Protein AF-A0A2R7JZ54-F1 (afdb_monomer_lite)

Structure (mmCIF, N/CA/C/O backbone):
data_AF-A0A2R7JZ54-F1
#
_entry.id   AF-A0A2R7JZ54-F1
#
loop_
_atom_site.group_PDB
_atom_site.id
_atom_site.type_symbol
_atom_site.label_atom_id
_atom_site.label_alt_id
_atom_site.label_comp_id
_atom_site.label_asym_id
_atom_site.label_entity_id
_atom_site.label_seq_id
_atom_site.pdbx_PDB_ins_code
_atom_site.Cartn_x
_atom_site.Cartn_y
_atom_site.Cartn_z
_atom_site.occupancy
_atom_site.B_iso_or_equiv
_atom_site.auth_seq_id
_atom_site.auth_comp_id
_atom_site.auth_asym_id
_atom_site.auth_atom_id
_atom_site.pdbx_PDB_model_num
ATOM 1 N N . MET A 1 1 ? 4.322 7.555 -76.603 1.00 39.62 1 MET A N 1
ATOM 2 C CA . MET A 1 1 ? 5.087 6.503 -75.897 1.00 39.62 1 MET A CA 1
ATOM 3 C C . MET A 1 1 ? 6.056 7.190 -74.951 1.00 39.62 1 MET A C 1
ATOM 5 O O . MET A 1 1 ? 6.970 7.839 -75.433 1.00 39.62 1 MET A O 1
ATOM 9 N N . ALA A 1 2 ? 5.820 7.126 -73.640 1.00 38.50 2 ALA A N 1
ATOM 10 C CA . ALA A 1 2 ? 6.724 7.663 -72.623 1.00 38.50 2 ALA A CA 1
ATOM 11 C C . ALA A 1 2 ? 7.265 6.490 -71.795 1.00 38.50 2 ALA A C 1
ATOM 13 O O . ALA A 1 2 ? 6.486 5.715 -71.244 1.00 38.50 2 ALA A O 1
ATOM 14 N N . ILE A 1 3 ? 8.588 6.332 -71.776 1.00 42.78 3 ILE A N 1
ATOM 15 C CA . ILE A 1 3 ? 9.303 5.291 -71.033 1.00 42.78 3 ILE A CA 1
ATOM 16 C C . ILE A 1 3 ? 9.518 5.821 -69.613 1.00 42.78 3 ILE A C 1
ATOM 18 O O . ILE A 1 3 ? 10.251 6.788 -69.417 1.00 42.78 3 ILE A O 1
ATOM 22 N N . VAL A 1 4 ? 8.854 5.214 -68.629 1.00 41.81 4 VAL A N 1
ATOM 23 C CA . VAL A 1 4 ? 9.066 5.505 -67.206 1.00 41.81 4 VAL A CA 1
ATOM 24 C C . VAL A 1 4 ? 10.175 4.585 -66.700 1.00 41.81 4 VAL A C 1
ATOM 26 O O . VAL A 1 4 ? 9.960 3.393 -66.496 1.00 41.81 4 VAL A O 1
ATOM 29 N N . SER A 1 5 ? 11.373 5.140 -66.517 1.00 45.44 5 SER A N 1
ATOM 30 C CA . SER A 1 5 ? 12.486 4.468 -65.843 1.00 45.44 5 SER A CA 1
ATOM 31 C C . SER A 1 5 ? 12.244 4.455 -64.334 1.00 45.44 5 SER A C 1
ATOM 33 O O . SER A 1 5 ? 12.300 5.494 -63.679 1.00 45.44 5 SER A O 1
ATOM 35 N N . ALA A 1 6 ? 11.990 3.275 -63.771 1.00 45.91 6 ALA A N 1
ATOM 36 C CA . ALA A 1 6 ? 11.946 3.066 -62.330 1.00 45.91 6 ALA A CA 1
ATOM 37 C C . ALA A 1 6 ? 13.377 2.902 -61.785 1.00 45.91 6 ALA A C 1
ATOM 39 O O . ALA A 1 6 ? 14.012 1.865 -61.970 1.00 45.91 6 ALA A O 1
ATOM 40 N N . MET A 1 7 ? 13.888 3.934 -61.110 1.00 44.38 7 MET A N 1
ATOM 41 C CA . MET A 1 7 ? 15.077 3.836 -60.260 1.00 44.38 7 MET A CA 1
ATOM 42 C C . MET A 1 7 ? 14.735 3.004 -59.014 1.00 44.38 7 MET A C 1
ATOM 44 O O . MET A 1 7 ? 14.027 3.475 -58.125 1.00 44.38 7 MET A O 1
ATOM 48 N N . LEU A 1 8 ? 15.252 1.775 -58.930 1.00 48.16 8 LEU A N 1
ATOM 49 C CA . LEU A 1 8 ? 15.316 1.038 -57.667 1.00 48.16 8 LEU A CA 1
ATOM 50 C C . LEU A 1 8 ? 16.379 1.685 -56.768 1.00 48.16 8 LEU A C 1
ATOM 52 O O . LEU A 1 8 ? 17.577 1.539 -57.001 1.00 48.16 8 LEU A O 1
ATOM 56 N N . ALA A 1 9 ? 15.939 2.377 -55.719 1.00 44.06 9 ALA A N 1
ATOM 57 C CA . ALA A 1 9 ? 16.799 2.774 -54.613 1.00 44.06 9 ALA A CA 1
ATOM 58 C C . ALA A 1 9 ? 17.004 1.569 -53.676 1.00 44.06 9 ALA A C 1
ATOM 60 O O . ALA A 1 9 ? 16.079 1.139 -52.986 1.00 44.06 9 ALA A O 1
ATOM 61 N N . LEU A 1 10 ? 18.218 1.010 -53.657 1.00 41.56 10 LEU A N 1
ATOM 62 C CA . LEU A 1 10 ? 18.645 0.053 -52.636 1.00 41.56 10 LEU A CA 1
ATOM 63 C C . LEU A 1 10 ? 18.883 0.812 -51.322 1.00 41.56 10 LEU A C 1
ATOM 65 O O . LEU A 1 10 ? 19.918 1.450 -51.132 1.00 41.56 10 LEU A O 1
ATOM 69 N N . SER A 1 11 ? 17.927 0.740 -50.401 1.00 40.44 11 SER A N 1
ATOM 70 C CA . SER A 1 11 ? 18.109 1.214 -49.030 1.00 40.44 11 SER A CA 1
ATOM 71 C C . SER A 1 11 ? 19.051 0.266 -48.283 1.00 40.44 11 SER A C 1
ATOM 73 O O . SER A 1 11 ? 18.633 -0.788 -47.804 1.00 40.44 11 SER A O 1
ATOM 75 N N . LEU A 1 12 ? 20.332 0.628 -48.174 1.00 42.22 12 LEU A N 1
ATOM 76 C CA . LEU A 1 12 ? 21.260 -0.014 -47.242 1.00 42.22 12 LEU A CA 1
ATOM 77 C C . LEU A 1 12 ? 20.790 0.270 -45.811 1.00 42.22 12 LEU A C 1
ATOM 79 O O . LEU A 1 12 ? 20.966 1.369 -45.286 1.00 42.22 12 LEU A O 1
ATOM 83 N N . VAL A 1 13 ? 20.187 -0.728 -45.164 1.00 44.62 13 VAL A N 1
ATOM 84 C CA . VAL A 1 13 ? 19.967 -0.694 -43.718 1.00 44.62 13 VAL A CA 1
ATOM 85 C C . VAL A 1 13 ? 21.339 -0.835 -43.068 1.00 44.62 13 VAL A C 1
ATOM 87 O O . VAL A 1 13 ? 21.910 -1.922 -43.042 1.00 44.62 13 VAL A O 1
ATOM 90 N N . SER A 1 14 ? 21.891 0.276 -42.579 1.00 43.62 14 SER A N 1
ATOM 91 C CA . SER A 1 14 ? 23.092 0.259 -41.748 1.00 43.62 14 SER A CA 1
ATOM 92 C C . SER A 1 14 ? 22.787 -0.559 -40.493 1.00 43.62 14 SER A C 1
ATOM 94 O O . SER A 1 14 ? 22.081 -0.107 -39.588 1.00 43.62 14 SER A O 1
ATOM 96 N N . VAL A 1 15 ? 23.261 -1.806 -40.461 1.00 51.81 15 VAL A N 1
ATOM 97 C CA . VAL A 1 15 ? 23.261 -2.624 -39.249 1.00 51.81 15 VAL A CA 1
ATOM 98 C C . VAL A 1 15 ? 24.357 -2.046 -38.364 1.00 51.81 15 VAL A C 1
ATOM 100 O O . VAL A 1 15 ? 25.506 -2.477 -38.413 1.00 51.81 15 VAL A O 1
ATOM 103 N N . GLY A 1 16 ? 24.011 -0.998 -37.614 1.00 60.91 16 GLY A N 1
ATOM 104 C CA . GLY A 1 16 ? 24.918 -0.383 -36.656 1.00 60.91 16 GLY A CA 1
ATOM 105 C C . GLY A 1 16 ? 25.470 -1.452 -35.718 1.00 60.91 16 GLY A C 1
ATOM 106 O O . GLY A 1 16 ? 24.709 -2.244 -35.151 1.00 60.91 16 GLY A O 1
ATOM 107 N N . VAL A 1 17 ? 26.795 -1.500 -35.586 1.00 66.00 17 VAL A N 1
ATOM 108 C CA . VAL A 1 17 ? 27.457 -2.381 -34.623 1.00 66.00 17 VAL A CA 1
ATOM 109 C C . VAL A 1 17 ? 26.911 -2.021 -33.240 1.00 66.00 17 VAL A C 1
ATOM 111 O O . VAL A 1 17 ? 26.889 -0.843 -32.881 1.00 66.00 17 VAL A O 1
ATOM 114 N N . PRO A 1 18 ? 26.413 -2.991 -32.460 1.00 68.94 18 PRO A N 1
ATOM 115 C CA . PRO A 1 18 ? 25.835 -2.681 -31.166 1.00 68.94 18 PRO A CA 1
ATOM 116 C C . PRO A 1 18 ? 26.926 -2.153 -30.223 1.00 68.94 18 PRO A C 1
ATOM 118 O O . PRO A 1 18 ? 27.924 -2.831 -29.972 1.00 68.94 18 PRO A O 1
ATOM 121 N N . SER A 1 19 ? 26.715 -0.949 -29.693 1.00 73.88 19 SER A N 1
ATOM 122 C CA . SER A 1 19 ? 27.617 -0.273 -28.761 1.00 73.88 19 SER A CA 1
ATOM 123 C C . SER A 1 19 ? 27.145 -0.405 -27.305 1.00 73.88 19 SER A C 1
ATOM 125 O O . SER A 1 19 ? 25.991 -0.744 -27.014 1.00 73.88 19 SER A O 1
ATOM 127 N N . LEU A 1 20 ? 28.072 -0.189 -26.366 1.00 79.56 20 LEU A N 1
ATOM 128 C CA . LEU A 1 20 ? 27.761 -0.099 -24.936 1.00 79.56 20 LEU A CA 1
ATOM 129 C C . LEU A 1 20 ? 27.118 1.259 -24.628 1.00 79.56 20 LEU A C 1
ATOM 131 O O . LEU A 1 20 ? 27.415 2.238 -25.305 1.00 79.56 20 LEU A O 1
ATOM 135 N N . VAL A 1 21 ? 26.319 1.345 -23.560 1.00 83.50 21 VAL A N 1
ATOM 136 C CA . VAL A 1 21 ? 25.765 2.625 -23.080 1.00 83.50 21 VAL A CA 1
ATOM 137 C C . VAL A 1 21 ? 26.869 3.683 -22.907 1.00 83.50 21 VAL A C 1
ATOM 139 O O . VAL A 1 21 ? 27.900 3.465 -22.252 1.00 83.50 21 VAL A O 1
ATOM 142 N N . GLU A 1 22 ? 26.632 4.857 -23.484 1.00 77.56 22 GLU A N 1
ATOM 143 C CA . GLU A 1 22 ? 27.392 6.079 -23.239 1.00 77.56 22 GLU A CA 1
ATOM 144 C C . GLU A 1 22 ? 26.826 6.740 -21.983 1.00 77.56 22 GLU A C 1
ATOM 146 O O . GLU A 1 22 ? 25.655 7.103 -21.916 1.00 77.56 22 GLU A O 1
ATOM 151 N N . GLY A 1 23 ? 27.627 6.781 -20.927 1.00 81.88 23 GLY A N 1
ATOM 152 C CA . GLY A 1 23 ? 27.181 7.214 -19.612 1.00 81.88 23 GLY A CA 1
ATOM 153 C C . GLY A 1 23 ? 28.111 6.726 -18.512 1.00 81.88 23 GLY A C 1
ATOM 154 O O . GLY A 1 23 ? 28.766 5.687 -18.645 1.00 81.88 23 GLY A O 1
ATOM 155 N N . ASP A 1 24 ? 28.142 7.486 -17.423 1.00 87.19 24 ASP A N 1
ATOM 156 C CA . ASP A 1 24 ? 29.024 7.232 -16.278 1.00 87.19 24 ASP A CA 1
ATOM 157 C C . ASP A 1 24 ? 28.317 6.446 -15.168 1.00 87.19 24 ASP A C 1
ATOM 159 O O . ASP A 1 24 ? 28.944 5.969 -14.218 1.00 87.19 24 ASP A O 1
ATOM 163 N N . HIS A 1 25 ? 26.996 6.276 -15.281 1.00 91.12 25 HIS A N 1
ATOM 164 C CA . HIS A 1 25 ? 26.203 5.469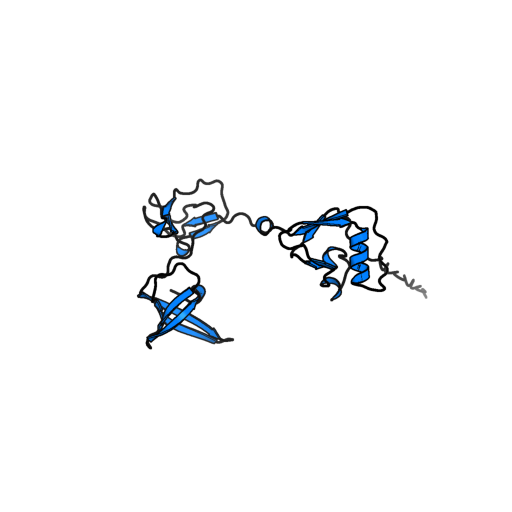 -14.367 1.00 91.12 25 HIS A CA 1
ATOM 165 C C . HIS A 1 25 ? 24.992 4.815 -15.046 1.00 91.12 25 HIS A C 1
ATOM 167 O O . HIS A 1 25 ? 24.442 5.334 -16.013 1.00 91.12 25 HIS A O 1
ATOM 173 N N . ILE A 1 26 ? 24.566 3.668 -14.510 1.00 91.88 26 ILE A N 1
ATOM 174 C CA . ILE A 1 26 ? 23.396 2.898 -14.946 1.00 91.88 26 ILE A CA 1
ATOM 175 C C . ILE A 1 26 ? 22.566 2.538 -13.712 1.00 91.88 26 ILE A C 1
ATOM 177 O O . ILE A 1 26 ? 23.069 1.943 -12.754 1.00 91.88 26 ILE A O 1
ATOM 181 N N . LEU A 1 27 ? 21.278 2.882 -13.744 1.00 91.88 27 LEU A N 1
ATOM 182 C CA . LEU A 1 27 ? 20.332 2.562 -12.677 1.00 91.88 27 LEU A CA 1
ATOM 183 C C . LEU A 1 27 ? 19.712 1.179 -12.895 1.00 91.88 27 LEU A C 1
ATOM 185 O O . LEU A 1 27 ? 18.979 0.964 -13.858 1.00 91.88 27 LEU A O 1
ATOM 189 N N . LEU A 1 28 ? 19.938 0.263 -11.958 1.00 92.69 28 LEU A N 1
ATOM 190 C CA . LEU A 1 28 ? 19.430 -1.101 -12.013 1.00 92.69 28 LEU A CA 1
ATOM 191 C C . LEU A 1 28 ? 18.062 -1.231 -11.335 1.00 92.69 28 LEU A C 1
ATOM 193 O O . LEU A 1 28 ? 17.822 -0.714 -10.241 1.00 92.69 28 LEU A O 1
ATOM 197 N N . SER A 1 29 ? 17.170 -2.007 -11.948 1.00 87.50 29 SER A N 1
ATOM 198 C CA . SER A 1 29 ? 15.864 -2.368 -11.375 1.00 87.50 29 SER A CA 1
ATOM 199 C C . SER A 1 29 ? 15.937 -3.527 -10.366 1.00 87.50 29 SER A C 1
ATOM 201 O O . SER A 1 29 ? 15.019 -3.704 -9.556 1.00 87.50 29 SER A O 1
ATOM 203 N N . SER A 1 30 ? 17.029 -4.299 -10.404 1.00 90.25 30 SER A N 1
ATOM 204 C CA . SER A 1 30 ? 17.308 -5.479 -9.578 1.00 90.25 30 SER A CA 1
ATOM 205 C C . SER A 1 30 ? 18.811 -5.597 -9.288 1.00 90.25 30 SER A C 1
ATOM 207 O O . SER A 1 30 ? 19.605 -4.859 -9.859 1.00 90.25 30 SER A O 1
ATOM 209 N N . ARG A 1 31 ? 19.234 -6.537 -8.431 1.00 93.00 31 ARG A N 1
ATOM 210 C CA . ARG A 1 31 ? 20.669 -6.755 -8.142 1.00 93.00 31 ARG A CA 1
ATOM 211 C C . ARG A 1 31 ? 21.447 -7.385 -9.303 1.00 93.00 31 ARG A C 1
ATOM 213 O O . ARG A 1 31 ? 22.664 -7.497 -9.212 1.00 93.00 31 ARG A O 1
ATOM 220 N N . SER A 1 32 ? 20.773 -7.823 -10.362 1.00 95.62 32 SER A N 1
ATOM 221 C CA . SER A 1 32 ? 21.409 -8.437 -11.527 1.00 95.62 32 SER A CA 1
ATOM 222 C C . SER A 1 32 ? 21.677 -7.379 -12.592 1.00 95.62 32 SER A C 1
ATOM 224 O O . SER A 1 32 ? 20.749 -6.691 -13.005 1.00 95.62 32 SER A O 1
ATOM 226 N N . ILE A 1 33 ? 22.926 -7.300 -13.053 1.00 95.62 33 ILE A N 1
ATOM 227 C CA . ILE A 1 33 ? 23.336 -6.528 -14.228 1.00 95.62 33 ILE A CA 1
ATOM 228 C C . ILE A 1 33 ? 23.110 -7.422 -15.444 1.00 95.62 33 ILE A C 1
AT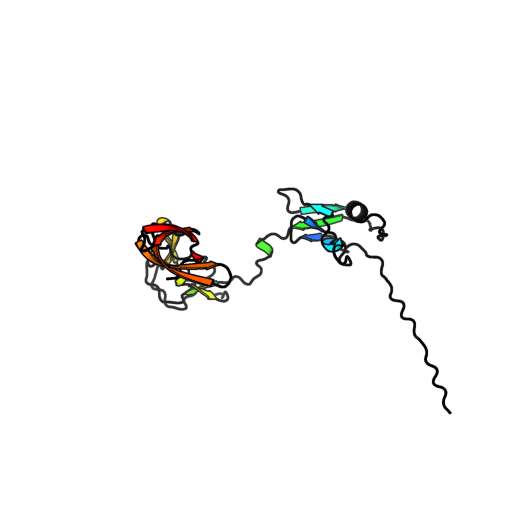OM 230 O O . ILE A 1 33 ? 23.763 -8.460 -15.591 1.00 95.62 33 ILE A O 1
ATOM 234 N N . ARG A 1 34 ? 22.156 -7.054 -16.293 1.00 95.81 34 ARG A N 1
ATOM 235 C CA . ARG A 1 34 ? 21.775 -7.805 -17.491 1.00 95.81 34 ARG A CA 1
ATOM 236 C C . ARG A 1 34 ? 22.409 -7.200 -18.731 1.00 95.81 34 ARG A C 1
ATOM 238 O O . ARG A 1 34 ? 22.811 -6.039 -18.742 1.00 95.81 34 ARG A O 1
ATOM 245 N N . LEU A 1 35 ? 22.439 -7.975 -19.810 1.00 93.69 35 LEU A N 1
ATOM 246 C CA . LEU A 1 35 ? 22.927 -7.480 -21.092 1.00 93.69 35 LEU A CA 1
ATOM 247 C C . LEU A 1 35 ? 22.138 -6.254 -21.566 1.00 93.69 35 LEU A C 1
ATOM 249 O O . LEU A 1 35 ? 22.747 -5.305 -22.040 1.00 93.69 35 LEU A O 1
ATOM 253 N N . ALA A 1 36 ? 20.813 -6.234 -21.387 1.00 92.69 36 ALA A N 1
ATOM 254 C CA . ALA A 1 36 ? 19.986 -5.092 -21.782 1.00 92.69 36 ALA A CA 1
ATOM 255 C C . ALA A 1 36 ? 20.300 -3.793 -21.019 1.00 92.69 36 ALA A C 1
ATOM 257 O O . ALA A 1 36 ? 20.039 -2.719 -21.552 1.00 92.69 36 ALA A O 1
ATOM 258 N N . ASP A 1 37 ? 20.865 -3.879 -19.809 1.00 92.31 37 ASP A N 1
ATOM 259 C CA . ASP A 1 37 ? 21.260 -2.693 -19.038 1.00 92.31 37 ASP A CA 1
ATOM 260 C C . ASP A 1 37 ? 22.503 -2.026 -19.648 1.00 92.31 37 ASP A C 1
ATOM 262 O O . ASP A 1 37 ? 22.697 -0.824 -19.513 1.00 92.31 37 ASP A O 1
ATOM 266 N N . VAL A 1 38 ? 23.345 -2.812 -20.327 1.00 92.56 38 VAL A N 1
ATOM 267 C CA . VAL A 1 38 ? 24.652 -2.396 -20.858 1.00 92.56 38 VAL A CA 1
ATOM 268 C C . VAL A 1 38 ? 24.633 -2.205 -22.380 1.00 92.56 38 VAL A C 1
ATOM 270 O O . VAL A 1 38 ? 25.379 -1.386 -22.910 1.00 92.56 38 VAL A O 1
ATOM 273 N N . MET A 1 39 ? 23.785 -2.954 -23.086 1.00 90.31 39 MET A N 1
ATOM 274 C CA . MET A 1 39 ? 23.603 -2.931 -24.538 1.00 90.31 39 MET A CA 1
ATOM 275 C C . MET A 1 39 ? 22.104 -2.826 -24.851 1.00 90.31 39 MET A C 1
ATOM 277 O O . MET A 1 39 ? 21.439 -3.849 -25.043 1.00 90.31 39 MET A O 1
ATOM 281 N N . PRO A 1 40 ? 21.545 -1.606 -24.936 1.00 85.12 40 PRO A N 1
ATOM 282 C CA . PRO A 1 40 ? 20.113 -1.397 -25.169 1.00 85.12 40 PRO A CA 1
ATOM 283 C C . PRO A 1 40 ? 19.611 -2.030 -26.476 1.00 85.12 40 PRO A C 1
ATOM 285 O O . PRO A 1 40 ? 18.452 -2.444 -26.570 1.00 85.12 40 PRO A O 1
ATOM 288 N N . ALA A 1 41 ? 20.507 -2.151 -27.464 1.00 84.12 41 ALA A N 1
ATOM 289 C CA . ALA A 1 41 ? 20.261 -2.782 -28.758 1.00 84.12 41 ALA A CA 1
ATOM 290 C C . ALA A 1 41 ? 20.119 -4.316 -28.696 1.00 84.12 41 ALA A C 1
ATOM 292 O O . ALA A 1 41 ? 19.701 -4.918 -29.685 1.00 84.12 41 ALA A O 1
ATOM 293 N N . ALA A 1 42 ? 20.432 -4.965 -27.565 1.00 85.88 42 ALA A N 1
ATOM 294 C CA . ALA A 1 42 ? 20.234 -6.402 -27.401 1.00 85.88 42 ALA A CA 1
ATOM 295 C C . ALA A 1 42 ? 18.758 -6.783 -27.634 1.00 85.88 42 ALA A C 1
ATOM 297 O O . ALA A 1 42 ? 17.834 -6.086 -27.199 1.00 85.88 42 ALA A O 1
ATOM 298 N N . ARG A 1 43 ? 18.518 -7.912 -28.309 1.00 84.12 43 ARG A N 1
ATOM 299 C CA . ARG A 1 43 ? 17.173 -8.402 -28.660 1.00 84.12 43 ARG A CA 1
ATOM 300 C C . ARG A 1 43 ? 16.939 -9.824 -28.153 1.00 84.12 43 ARG A C 1
ATOM 302 O O . ARG A 1 43 ? 17.887 -10.551 -27.871 1.00 84.12 43 ARG A O 1
ATOM 309 N N . GLY A 1 44 ? 15.664 -10.192 -28.025 1.00 88.31 44 GLY A N 1
ATOM 310 C CA . GLY A 1 44 ? 15.241 -11.537 -27.628 1.00 88.31 44 GLY A CA 1
ATOM 311 C C . GLY A 1 44 ? 15.799 -11.978 -26.273 1.00 88.31 44 GLY A C 1
ATOM 312 O O . GLY A 1 44 ? 15.950 -11.170 -25.354 1.00 88.31 44 GLY A O 1
ATOM 313 N N . GLU A 1 45 ? 16.131 -13.262 -26.168 1.00 86.25 45 GLU A N 1
ATOM 314 C CA . GLU A 1 45 ? 16.640 -13.894 -24.943 1.00 86.25 45 GLU A CA 1
ATOM 315 C C . GLU A 1 45 ? 17.972 -13.310 -24.465 1.00 86.25 45 GLU A C 1
ATOM 317 O O . GLU A 1 45 ? 18.243 -13.271 -23.265 1.00 86.25 45 GLU A O 1
ATOM 322 N N . ALA A 1 46 ? 18.786 -12.767 -25.375 1.00 86.19 46 ALA A N 1
ATOM 323 C CA . ALA A 1 46 ? 20.049 -12.140 -25.004 1.00 86.19 46 ALA A CA 1
ATOM 324 C C . ALA A 1 46 ? 19.837 -10.986 -24.008 1.00 86.19 46 ALA A C 1
ATOM 326 O O . ALA A 1 46 ? 20.660 -10.796 -23.117 1.00 86.19 46 ALA A O 1
ATOM 327 N N . ARG A 1 47 ? 18.702 -10.268 -24.081 1.00 90.31 47 ARG A N 1
ATOM 328 C CA . ARG A 1 47 ? 18.370 -9.142 -23.183 1.00 90.31 47 ARG A CA 1
ATOM 329 C C . ARG A 1 47 ? 18.341 -9.530 -21.711 1.00 90.31 47 ARG A C 1
ATOM 331 O O . ARG A 1 47 ? 18.720 -8.727 -20.860 1.00 90.31 47 ARG A O 1
ATOM 338 N N . THR A 1 48 ? 17.849 -10.726 -21.397 1.00 89.62 48 THR A N 1
ATOM 339 C CA . THR A 1 48 ? 17.629 -11.160 -20.013 1.00 89.62 48 THR A CA 1
ATOM 340 C C . THR A 1 48 ? 18.869 -11.806 -19.403 1.00 89.62 48 THR A C 1
ATOM 342 O O . THR A 1 48 ? 18.898 -11.988 -18.181 1.00 89.62 48 THR A O 1
ATOM 345 N N . ARG A 1 49 ? 19.892 -12.095 -20.221 1.00 92.81 49 ARG A N 1
ATOM 346 C CA . ARG A 1 49 ? 21.133 -12.754 -19.815 1.00 92.81 49 ARG A CA 1
ATOM 347 C C . ARG A 1 49 ? 21.878 -11.924 -18.774 1.00 92.81 49 ARG A C 1
ATOM 349 O O . ARG A 1 49 ? 22.093 -10.726 -18.951 1.00 92.81 49 ARG A O 1
ATOM 356 N N . ILE A 1 50 ? 22.260 -12.574 -17.679 1.00 94.50 50 ILE A N 1
ATOM 357 C CA . ILE A 1 50 ? 22.937 -11.934 -16.548 1.00 94.50 50 ILE A CA 1
ATOM 358 C C . ILE A 1 50 ? 24.440 -11.891 -16.827 1.00 94.50 50 ILE A C 1
ATOM 360 O O . ILE A 1 50 ? 25.057 -12.922 -17.083 1.00 94.50 50 ILE A O 1
ATOM 364 N N . LEU A 1 51 ? 25.022 -10.695 -16.760 1.00 94.81 51 LEU A N 1
ATOM 365 C CA . LEU A 1 51 ? 26.460 -10.469 -16.897 1.00 94.81 51 LEU A CA 1
ATOM 366 C C . LEU A 1 51 ? 27.170 -10.579 -15.546 1.00 94.81 51 LEU A C 1
ATOM 368 O O . LEU A 1 51 ? 28.233 -11.195 -15.440 1.00 94.81 51 LEU A O 1
ATOM 372 N N . ALA A 1 52 ? 26.568 -9.973 -14.520 1.00 94.75 52 ALA A N 1
ATOM 373 C CA . ALA A 1 52 ? 27.076 -9.929 -13.156 1.00 94.75 52 ALA A CA 1
ATOM 374 C C . ALA A 1 52 ? 25.941 -9.677 -12.152 1.00 94.75 52 ALA A C 1
ATOM 376 O O . ALA A 1 52 ? 24.823 -9.311 -12.520 1.00 94.75 52 ALA A O 1
ATOM 377 N N . VAL A 1 53 ? 26.235 -9.857 -10.867 1.00 94.94 53 VAL A N 1
ATOM 378 C CA . VAL A 1 53 ? 25.316 -9.573 -9.760 1.00 94.94 53 VAL A CA 1
ATOM 379 C C . VAL A 1 53 ? 26.029 -8.665 -8.766 1.00 94.94 53 VAL A C 1
ATOM 381 O O . VAL A 1 53 ? 27.203 -8.877 -8.462 1.00 94.94 53 VAL A O 1
ATOM 384 N N . LEU A 1 54 ? 25.330 -7.645 -8.269 1.00 92.19 54 LEU A N 1
ATOM 385 C CA . LEU A 1 54 ? 25.830 -6.798 -7.192 1.00 92.19 54 LEU A CA 1
ATOM 386 C C . LEU A 1 54 ? 26.093 -7.643 -5.934 1.00 92.19 54 LEU A C 1
ATOM 388 O O . LEU A 1 54 ? 25.219 -8.430 -5.555 1.00 92.19 54 LEU A O 1
ATOM 392 N N . PRO A 1 55 ? 27.230 -7.453 -5.238 1.00 92.06 55 PRO A N 1
ATOM 393 C CA . PRO A 1 55 ? 27.492 -8.140 -3.979 1.00 92.06 55 PRO A CA 1
ATOM 394 C C . PRO A 1 55 ? 26.372 -7.929 -2.952 1.00 92.06 55 PRO A C 1
ATOM 396 O O . PRO A 1 55 ? 25.725 -6.874 -2.904 1.00 92.06 55 PRO A O 1
ATOM 399 N N . ALA A 1 56 ? 26.156 -8.927 -2.094 1.00 87.31 56 ALA A N 1
ATOM 400 C CA . ALA A 1 56 ? 25.231 -8.794 -0.976 1.00 87.31 56 ALA A CA 1
ATOM 401 C C . ALA A 1 56 ? 25.623 -7.590 -0.099 1.00 87.31 56 ALA A C 1
ATOM 403 O O . ALA A 1 56 ? 26.802 -7.298 0.093 1.00 87.31 56 ALA A O 1
ATOM 404 N N . GLY A 1 57 ? 24.626 -6.845 0.378 1.00 85.00 57 GLY A N 1
ATOM 405 C CA . GLY A 1 57 ? 24.844 -5.632 1.175 1.00 85.00 57 GLY A CA 1
ATOM 406 C C . GLY A 1 57 ? 25.337 -4.403 0.398 1.00 85.00 57 GLY A C 1
ATOM 407 O O . GLY A 1 57 ? 25.336 -3.320 0.965 1.00 85.00 57 GLY A O 1
ATOM 408 N N . ARG A 1 58 ? 25.689 -4.523 -0.892 1.00 89.00 58 ARG A N 1
ATOM 409 C CA . ARG A 1 58 ? 26.046 -3.375 -1.741 1.00 89.00 58 ARG A CA 1
ATOM 410 C C . ARG A 1 58 ? 24.903 -3.001 -2.678 1.00 89.00 58 ARG A C 1
ATOM 412 O O . ARG A 1 58 ? 24.257 -3.876 -3.262 1.00 89.00 58 ARG A O 1
ATOM 419 N N . ASP A 1 59 ? 24.666 -1.706 -2.811 1.00 92.31 59 ASP A N 1
ATOM 420 C CA . ASP A 1 59 ? 23.754 -1.086 -3.774 1.00 92.31 59 ASP A CA 1
ATOM 421 C C . ASP A 1 59 ? 24.501 -0.502 -4.981 1.00 92.31 59 ASP A C 1
ATOM 423 O O . ASP A 1 59 ? 23.879 -0.194 -5.990 1.00 92.31 59 ASP A O 1
ATOM 427 N N . ARG A 1 60 ? 25.832 -0.404 -4.914 1.00 93.75 60 ARG A N 1
ATOM 428 C CA . ARG A 1 60 ? 26.672 0.160 -5.967 1.00 93.75 60 ARG A CA 1
ATOM 429 C C . ARG A 1 60 ? 27.885 -0.712 -6.273 1.00 93.75 60 ARG A C 1
ATOM 431 O O . ARG A 1 60 ? 28.536 -1.244 -5.372 1.00 93.75 60 ARG A O 1
ATOM 438 N N . ILE A 1 61 ? 28.233 -0.800 -7.554 1.00 95.75 61 ILE A N 1
ATOM 439 C CA . ILE A 1 61 ? 29.542 -1.268 -8.025 1.00 95.75 61 ILE A CA 1
ATOM 440 C C . ILE A 1 61 ? 30.020 -0.370 -9.165 1.00 95.75 61 ILE A C 1
ATOM 442 O O . ILE A 1 61 ? 29.214 0.144 -9.934 1.00 95.75 61 ILE A O 1
ATOM 446 N N . ILE A 1 62 ? 31.327 -0.169 -9.274 1.00 96.12 62 ILE A N 1
ATOM 447 C CA . ILE A 1 62 ? 31.942 0.555 -10.387 1.00 96.12 62 ILE A CA 1
ATOM 448 C C . ILE A 1 62 ? 32.751 -0.461 -11.181 1.00 96.12 62 ILE A C 1
ATOM 450 O O . ILE A 1 62 ? 33.559 -1.185 -10.601 1.00 96.12 62 ILE A O 1
ATOM 454 N N . LEU A 1 63 ? 32.518 -0.532 -12.489 1.00 94.56 63 LEU A N 1
ATOM 455 C CA . LEU A 1 63 ? 33.263 -1.406 -13.390 1.00 94.56 63 LEU A CA 1
ATOM 456 C C . LEU A 1 63 ? 33.903 -0.569 -14.490 1.00 94.56 63 LEU A C 1
ATOM 458 O O . LEU A 1 63 ? 33.263 0.322 -15.050 1.00 94.56 63 LEU A O 1
ATOM 462 N N . SER A 1 64 ? 35.152 -0.881 -14.831 1.00 93.69 64 SER A N 1
ATOM 463 C CA . SER A 1 64 ? 35.782 -0.287 -16.007 1.00 93.69 64 SER A CA 1
ATOM 464 C C . SER A 1 64 ? 35.068 -0.755 -17.275 1.00 93.69 64 SER A C 1
ATOM 466 O O . SER A 1 64 ? 34.561 -1.879 -17.349 1.00 93.69 64 SER A O 1
ATOM 468 N N . ARG A 1 65 ? 35.064 0.082 -18.313 1.00 91.06 65 ARG A N 1
ATOM 469 C CA . ARG A 1 65 ? 34.507 -0.275 -19.626 1.00 91.06 65 ARG A CA 1
ATOM 470 C C . ARG A 1 65 ? 35.167 -1.534 -20.211 1.00 91.06 65 ARG A C 1
ATOM 472 O O . ARG A 1 65 ? 34.482 -2.366 -20.801 1.00 91.06 65 ARG A O 1
ATOM 479 N N . ALA A 1 66 ? 36.458 -1.743 -19.942 1.00 91.00 66 ALA A N 1
ATOM 480 C CA . ALA A 1 66 ? 37.178 -2.971 -20.290 1.00 91.00 66 ALA A CA 1
ATOM 481 C C . ALA A 1 66 ? 36.648 -4.215 -19.547 1.00 91.00 66 ALA A C 1
ATOM 483 O O . ALA A 1 66 ? 36.465 -5.267 -20.161 1.00 91.00 66 ALA A O 1
ATOM 484 N N . ALA A 1 67 ? 36.351 -4.104 -18.246 1.00 93.94 67 ALA A N 1
ATOM 485 C CA . ALA A 1 67 ? 35.767 -5.202 -17.475 1.00 93.94 67 ALA A CA 1
ATOM 486 C C . ALA A 1 67 ? 34.351 -5.542 -17.963 1.00 93.94 67 ALA A C 1
ATOM 488 O O . ALA A 1 67 ? 34.015 -6.713 -18.125 1.00 93.94 67 ALA A O 1
ATOM 489 N N . ILE A 1 68 ? 33.541 -4.524 -18.265 1.00 93.12 68 ILE A N 1
ATOM 490 C CA . ILE A 1 68 ? 32.203 -4.699 -18.842 1.00 93.12 68 ILE A CA 1
ATOM 491 C C . ILE A 1 68 ? 32.296 -5.437 -20.182 1.00 93.12 68 ILE A C 1
ATOM 493 O O . ILE A 1 68 ? 31.590 -6.419 -20.397 1.00 93.12 68 ILE A O 1
ATOM 497 N N . TYR A 1 69 ? 33.218 -5.026 -21.052 1.00 91.50 69 TYR A N 1
ATOM 498 C CA . TYR A 1 69 ? 33.458 -5.680 -22.334 1.00 91.50 69 TYR A CA 1
ATOM 499 C C . TYR A 1 69 ? 33.833 -7.163 -22.185 1.00 91.50 69 TYR A C 1
ATOM 501 O O . TYR A 1 69 ? 33.293 -8.019 -22.889 1.00 91.50 69 TYR A O 1
ATOM 509 N N . ALA A 1 70 ? 34.710 -7.488 -21.229 1.00 91.81 70 ALA A N 1
ATOM 510 C CA . ALA A 1 70 ? 35.074 -8.869 -20.922 1.00 91.81 70 ALA A CA 1
ATOM 511 C C . ALA A 1 70 ? 33.866 -9.695 -20.439 1.00 91.81 70 ALA A C 1
ATOM 513 O O . ALA A 1 70 ? 33.689 -10.837 -20.870 1.00 91.81 70 ALA A O 1
ATOM 514 N N . LEU A 1 71 ? 32.998 -9.114 -19.599 1.00 93.88 71 LEU A N 1
ATOM 515 C CA . LEU A 1 71 ? 31.762 -9.765 -19.149 1.00 93.88 71 LEU A CA 1
ATOM 516 C C . LEU A 1 71 ? 30.811 -10.049 -20.314 1.00 93.88 71 LEU A C 1
ATOM 518 O O . LEU A 1 71 ? 30.249 -11.144 -20.380 1.00 93.88 71 LEU A O 1
ATOM 522 N N . VAL A 1 72 ? 30.654 -9.100 -21.241 1.00 92.81 72 VAL A N 1
ATOM 523 C CA . VAL A 1 72 ? 29.791 -9.288 -22.411 1.00 92.81 72 VAL A CA 1
ATOM 524 C C . VAL A 1 72 ? 30.350 -10.361 -23.342 1.00 92.81 72 VAL A C 1
ATOM 526 O O . VAL A 1 72 ? 29.610 -11.273 -23.697 1.00 92.81 72 VAL A O 1
ATOM 529 N N . ARG A 1 73 ? 31.647 -10.328 -23.683 1.00 91.44 73 ARG A N 1
ATOM 530 C CA . ARG A 1 73 ? 32.273 -11.368 -24.525 1.00 91.44 73 ARG A CA 1
ATOM 531 C C . ARG A 1 73 ? 32.131 -12.769 -23.934 1.00 91.44 73 ARG A C 1
ATOM 533 O O . ARG A 1 73 ? 31.928 -13.728 -24.670 1.00 91.44 73 ARG A O 1
ATOM 540 N N . ARG A 1 74 ? 32.220 -12.893 -22.607 1.00 91.62 74 ARG A N 1
ATOM 541 C CA . ARG A 1 74 ? 31.990 -14.167 -21.914 1.00 91.62 74 ARG A CA 1
ATOM 542 C C . ARG A 1 74 ? 30.532 -14.621 -22.022 1.00 91.62 74 ARG A C 1
ATOM 544 O O . ARG A 1 74 ? 30.274 -15.813 -22.141 1.00 91.62 74 ARG A O 1
ATOM 551 N N . ALA A 1 75 ? 29.583 -13.690 -21.953 1.00 89.62 75 ALA A N 1
ATOM 552 C CA . ALA A 1 75 ? 28.159 -13.993 -22.066 1.00 89.62 75 ALA A CA 1
ATOM 553 C C . ALA A 1 75 ? 27.714 -14.270 -23.512 1.00 89.62 75 ALA A C 1
ATOM 555 O O . ALA A 1 75 ? 26.761 -15.020 -23.710 1.00 89.62 75 ALA A O 1
ATOM 556 N N . LEU A 1 76 ? 28.391 -13.686 -24.502 1.00 89.06 76 LEU A N 1
ATOM 557 C CA . LEU A 1 76 ? 28.126 -13.836 -25.932 1.00 89.06 76 LEU A CA 1
ATOM 558 C C . LEU A 1 76 ? 29.434 -14.134 -26.690 1.00 89.06 76 LEU A C 1
ATOM 560 O O . LEU A 1 76 ? 30.063 -13.229 -27.244 1.00 89.06 76 LEU A O 1
ATOM 564 N N . PRO A 1 77 ? 29.874 -15.402 -26.721 1.00 85.38 77 PRO A N 1
ATOM 565 C CA . PRO A 1 77 ? 31.026 -15.793 -27.522 1.00 85.38 77 PRO A CA 1
ATOM 566 C C . PRO A 1 77 ? 30.778 -15.496 -29.008 1.00 85.38 77 PRO A C 1
ATOM 568 O O . PRO A 1 77 ? 29.698 -15.767 -29.525 1.00 85.38 77 PRO A O 1
ATOM 571 N N . GLY A 1 78 ? 31.776 -14.942 -29.700 1.00 83.31 78 GLY A N 1
ATOM 572 C CA . GLY A 1 78 ? 31.718 -14.702 -31.149 1.00 83.31 78 GLY A CA 1
ATOM 573 C C . GLY A 1 78 ? 31.040 -13.400 -31.592 1.00 83.31 78 GLY A C 1
ATOM 574 O O . GLY A 1 78 ? 31.066 -13.094 -32.780 1.00 83.31 78 GLY A O 1
ATOM 575 N N . THR A 1 79 ? 30.481 -12.591 -30.685 1.00 82.12 79 THR A N 1
ATOM 576 C CA . THR A 1 79 ? 29.955 -11.268 -31.062 1.00 82.12 79 THR A CA 1
ATOM 577 C C . THR A 1 79 ? 31.060 -10.221 -31.157 1.00 82.12 79 THR A C 1
ATOM 579 O O . THR A 1 79 ? 31.780 -9.973 -30.183 1.00 82.12 79 THR A O 1
ATOM 582 N N . THR A 1 80 ? 31.148 -9.554 -32.307 1.00 80.12 80 THR A N 1
ATOM 583 C CA . THR A 1 80 ? 31.981 -8.363 -32.485 1.00 80.12 80 THR A CA 1
ATOM 584 C C . THR A 1 80 ? 31.276 -7.167 -31.861 1.00 80.12 80 THR A C 1
ATOM 586 O O . THR A 1 80 ? 30.200 -6.767 -32.296 1.00 80.12 80 THR A O 1
ATOM 589 N N . ILE A 1 81 ? 31.881 -6.612 -30.817 1.00 79.75 81 ILE A N 1
ATOM 590 C CA . ILE A 1 81 ? 31.413 -5.403 -30.138 1.00 79.75 81 ILE A CA 1
ATOM 591 C C . ILE A 1 81 ? 32.512 -4.367 -30.305 1.00 79.75 81 ILE A C 1
ATOM 593 O O . ILE A 1 81 ? 33.692 -4.693 -30.103 1.00 79.75 81 ILE A O 1
ATOM 597 N N . GLU A 1 82 ? 32.120 -3.148 -30.667 1.00 78.88 82 GLU A N 1
ATOM 598 C CA . GLU A 1 82 ? 33.029 -2.015 -30.779 1.00 78.88 82 GLU A CA 1
ATOM 599 C C . GLU A 1 82 ? 33.824 -1.846 -29.479 1.00 78.88 82 GLU A C 1
ATOM 601 O O . GLU A 1 82 ? 33.303 -2.009 -28.368 1.00 78.88 82 GLU A O 1
ATOM 606 N N . ARG A 1 83 ? 35.136 -1.628 -29.608 1.00 72.31 83 ARG A N 1
ATOM 607 C CA . ARG A 1 83 ? 36.022 -1.594 -28.447 1.00 72.31 83 ARG A CA 1
ATOM 608 C C . ARG A 1 83 ? 35.659 -0.372 -27.607 1.00 72.31 83 ARG A C 1
ATOM 610 O O . ARG A 1 83 ? 35.712 0.755 -28.079 1.00 72.31 83 ARG A O 1
ATOM 617 N N . ALA A 1 84 ? 35.308 -0.616 -26.351 1.00 66.81 84 ALA A N 1
ATOM 618 C CA . ALA A 1 84 ? 34.886 0.442 -25.452 1.00 66.81 84 ALA A CA 1
ATOM 619 C C . ALA A 1 84 ? 36.024 1.444 -25.189 1.00 66.81 84 ALA A C 1
ATOM 621 O O . ALA A 1 84 ? 37.162 1.038 -24.938 1.00 66.81 84 ALA A O 1
ATOM 622 N N . HIS A 1 85 ? 35.700 2.738 -25.196 1.00 75.62 85 HIS A N 1
ATOM 623 C CA . HIS A 1 85 ? 36.610 3.798 -24.760 1.00 75.62 85 HIS A CA 1
ATOM 624 C C . HIS A 1 85 ? 37.053 3.618 -23.297 1.00 75.62 85 HIS A C 1
ATOM 626 O O . HIS A 1 85 ? 36.424 2.892 -22.517 1.00 75.62 85 HIS A O 1
ATOM 632 N N . ALA A 1 86 ? 38.137 4.299 -22.915 1.00 82.12 86 ALA A N 1
ATOM 633 C CA . ALA A 1 86 ? 38.566 4.381 -21.523 1.00 82.12 86 ALA A CA 1
ATOM 634 C C . ALA A 1 86 ? 37.460 4.996 -20.644 1.00 82.12 86 ALA A C 1
ATOM 636 O O . ALA A 1 86 ? 36.689 5.838 -21.097 1.00 82.12 86 ALA A O 1
ATOM 637 N N . GLY A 1 87 ? 37.369 4.553 -19.389 1.00 87.50 87 GLY A N 1
ATOM 638 C CA . GLY A 1 87 ? 36.374 5.041 -18.434 1.00 87.50 87 GLY A CA 1
ATOM 639 C C . GLY A 1 87 ? 35.766 3.934 -17.579 1.00 87.50 87 GLY A C 1
ATOM 640 O O . GLY A 1 87 ? 36.044 2.744 -17.763 1.00 87.50 87 GLY A O 1
ATOM 641 N N . SER A 1 88 ? 34.925 4.339 -16.633 1.00 92.12 88 SER A N 1
ATOM 642 C CA . SER A 1 88 ? 34.208 3.438 -15.730 1.00 92.12 88 SER A CA 1
ATOM 643 C C . SER A 1 88 ? 32.730 3.788 -15.682 1.00 92.12 88 SER A C 1
ATOM 645 O O . SER A 1 88 ? 32.364 4.942 -15.862 1.00 92.12 88 SER A O 1
ATOM 647 N N . ILE A 1 89 ? 31.894 2.788 -15.419 1.00 92.81 89 ILE A N 1
ATOM 648 C CA . ILE A 1 89 ? 30.451 2.948 -15.263 1.00 92.81 89 ILE A CA 1
ATOM 649 C C . ILE A 1 89 ? 30.064 2.493 -13.858 1.00 92.81 89 ILE A C 1
ATOM 651 O O . ILE A 1 89 ? 30.411 1.390 -13.424 1.00 92.81 89 ILE A O 1
ATOM 655 N N . ALA A 1 90 ? 29.343 3.349 -13.140 1.00 94.50 90 ALA A N 1
ATOM 656 C CA . ALA A 1 90 ? 28.750 3.021 -11.855 1.00 94.50 90 ALA A CA 1
ATOM 657 C C . ALA A 1 90 ? 27.377 2.366 -12.047 1.00 94.50 90 ALA A C 1
ATOM 659 O O . ALA A 1 90 ? 26.430 2.995 -12.505 1.00 94.50 90 ALA A O 1
ATOM 660 N N . PHE A 1 91 ? 27.234 1.115 -11.638 1.00 94.69 91 PHE A N 1
ATOM 661 C CA . PHE A 1 91 ? 25.940 0.451 -11.563 1.00 94.69 91 PHE A CA 1
ATOM 662 C C . PHE A 1 91 ? 25.352 0.673 -10.178 1.00 94.69 91 PHE A C 1
ATOM 664 O O . PHE A 1 91 ? 25.974 0.300 -9.181 1.00 94.69 91 PHE A O 1
ATOM 671 N N . VAL A 1 92 ? 24.167 1.275 -10.118 1.00 93.00 92 VAL A N 1
ATOM 672 C CA . VAL A 1 92 ? 23.501 1.641 -8.865 1.00 93.00 92 VAL A CA 1
ATOM 673 C C . VAL A 1 92 ? 22.124 0.993 -8.828 1.00 93.00 92 VAL A C 1
ATOM 675 O O . VAL A 1 92 ? 21.301 1.201 -9.717 1.00 93.00 92 VAL A O 1
ATOM 678 N N . LEU A 1 93 ? 21.856 0.192 -7.805 1.00 90.94 93 LEU A N 1
ATOM 679 C CA . LEU A 1 93 ? 20.539 -0.360 -7.535 1.00 90.94 93 LEU A CA 1
ATOM 680 C C . LEU A 1 93 ? 19.592 0.784 -7.181 1.00 90.94 93 LEU A C 1
ATOM 682 O O . LEU A 1 93 ? 19.831 1.495 -6.208 1.00 90.94 93 LEU A O 1
ATOM 686 N N . ARG A 1 94 ? 18.491 0.933 -7.929 1.00 82.62 94 ARG A N 1
ATOM 687 C CA . ARG A 1 94 ? 17.438 1.883 -7.552 1.00 82.62 94 ARG A CA 1
ATOM 688 C C . ARG A 1 94 ? 16.959 1.553 -6.147 1.00 82.62 94 ARG A C 1
ATOM 690 O O . ARG A 1 94 ? 16.363 0.489 -5.931 1.00 82.62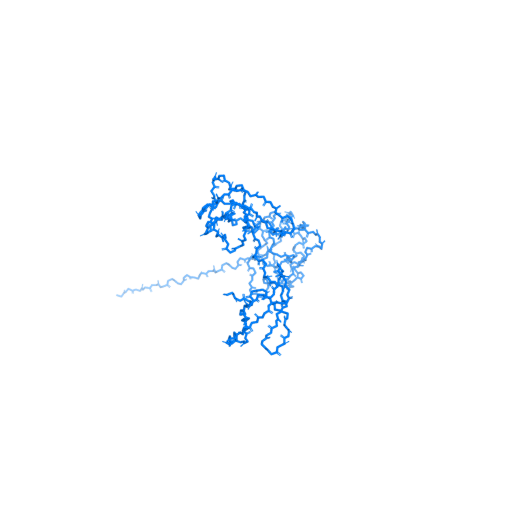 94 ARG A O 1
ATOM 697 N N . SER A 1 95 ? 17.187 2.474 -5.216 1.00 67.62 95 SER A N 1
ATOM 698 C CA . SER A 1 95 ? 16.660 2.339 -3.866 1.00 67.62 95 SER A CA 1
ATOM 699 C C . SER A 1 95 ? 15.128 2.273 -3.921 1.00 67.62 95 SER A C 1
ATOM 701 O O . SER A 1 95 ? 14.504 2.990 -4.710 1.00 67.62 95 SER A O 1
ATOM 703 N N . PRO A 1 96 ? 14.478 1.431 -3.096 1.00 58.94 96 PRO A N 1
ATOM 704 C CA . PRO A 1 96 ? 13.018 1.397 -2.999 1.00 58.94 96 PRO A CA 1
ATOM 705 C C . PRO A 1 96 ? 12.409 2.772 -2.686 1.00 58.94 96 PRO A C 1
ATOM 707 O O . PRO A 1 96 ? 11.292 3.047 -3.114 1.00 58.94 96 PRO A O 1
ATOM 710 N N . SER A 1 97 ? 13.158 3.640 -1.997 1.00 51.28 97 SER A N 1
ATOM 711 C CA . SER A 1 97 ? 12.768 5.017 -1.675 1.00 51.28 97 SER A CA 1
ATOM 712 C C . SER A 1 97 ? 12.601 5.911 -2.907 1.00 51.28 97 SER A C 1
ATOM 714 O O . SER A 1 97 ? 11.752 6.793 -2.903 1.00 51.28 97 SER A O 1
ATOM 716 N N . GLU A 1 98 ? 13.333 5.657 -3.993 1.00 51.53 98 GLU A N 1
ATOM 717 C CA . GLU A 1 98 ? 13.284 6.482 -5.207 1.00 51.53 98 GLU A CA 1
ATOM 718 C C . GLU A 1 98 ? 12.134 6.076 -6.151 1.00 51.53 98 GLU A C 1
ATOM 720 O O . GLU A 1 98 ? 11.695 6.861 -6.989 1.00 51.53 98 GLU A O 1
ATOM 725 N N . ARG A 1 99 ? 11.561 4.871 -5.974 1.00 49.34 99 ARG A N 1
ATOM 726 C CA . ARG A 1 99 ? 10.325 4.451 -6.672 1.00 49.34 99 ARG A CA 1
ATOM 727 C C . ARG A 1 99 ? 9.074 5.168 -6.159 1.00 49.34 99 ARG A C 1
ATOM 729 O O . ARG A 1 99 ? 8.021 5.046 -6.777 1.00 49.34 99 ARG A O 1
ATOM 736 N N . VAL A 1 100 ? 9.175 5.927 -5.069 1.00 49.19 100 VAL A N 1
ATOM 737 C CA . VAL A 1 100 ? 8.066 6.686 -4.479 1.00 49.19 100 VAL A CA 1
ATOM 738 C C . VAL A 1 100 ? 8.294 8.182 -4.692 1.00 49.19 100 VAL A C 1
ATOM 740 O O . VAL A 1 100 ? 8.327 8.970 -3.759 1.00 49.19 100 VAL A O 1
ATOM 743 N N . LYS A 1 101 ? 8.419 8.595 -5.956 1.00 46.47 101 LYS A N 1
ATOM 744 C CA . LYS A 1 101 ? 8.001 9.944 -6.366 1.00 46.47 101 LYS A CA 1
ATOM 745 C C . LYS A 1 101 ? 6.585 9.909 -6.952 1.00 46.47 101 LYS A C 1
ATOM 747 O O . LYS A 1 101 ? 6.240 10.701 -7.819 1.00 46.47 101 LYS A O 1
ATOM 752 N N . ALA A 1 102 ? 5.757 8.967 -6.491 1.00 53.94 102 ALA A N 1
ATOM 753 C CA . ALA A 1 102 ? 4.322 9.200 -6.473 1.00 53.94 102 ALA A CA 1
ATOM 754 C C . ALA A 1 102 ? 4.119 10.389 -5.533 1.00 53.94 102 ALA A C 1
ATOM 756 O O . ALA A 1 102 ? 4.667 10.361 -4.427 1.00 53.94 102 ALA A O 1
ATOM 757 N N . SER A 1 103 ? 3.414 11.436 -5.974 1.00 57.44 103 SER A N 1
ATOM 758 C CA . SER A 1 103 ? 3.020 12.532 -5.085 1.00 57.44 103 SER A CA 1
ATOM 759 C C . SER A 1 103 ? 2.572 11.928 -3.759 1.00 57.44 103 SER A C 1
ATOM 761 O O . SER A 1 103 ? 1.781 10.977 -3.800 1.00 57.44 103 SER A O 1
ATOM 763 N N . PRO A 1 104 ? 3.113 12.379 -2.611 1.00 70.56 104 PRO A N 1
ATOM 764 C CA . PRO A 1 104 ? 2.746 11.787 -1.340 1.00 70.56 104 PRO A CA 1
ATOM 765 C C . PRO A 1 104 ? 1.221 11.799 -1.270 1.00 70.56 104 PRO A C 1
ATOM 767 O O . PRO A 1 104 ? 0.590 12.828 -1.499 1.00 70.56 104 PRO A O 1
ATOM 770 N N . LEU A 1 105 ? 0.617 10.627 -1.097 1.00 85.12 105 LEU A N 1
ATOM 771 C CA . LEU A 1 105 ? -0.821 10.556 -0.917 1.00 85.12 105 LEU A CA 1
ATOM 772 C C . LEU A 1 105 ? -1.079 10.920 0.536 1.00 85.12 105 LEU A C 1
ATOM 774 O O . LEU A 1 105 ? -0.663 10.205 1.452 1.00 85.12 105 LEU A O 1
ATOM 778 N N . CYS A 1 106 ? -1.745 12.048 0.730 1.00 94.25 106 CYS A N 1
ATOM 779 C CA . CYS A 1 106 ? -2.223 12.452 2.032 1.00 94.25 106 CYS A CA 1
ATOM 780 C C . CYS A 1 106 ? -3.554 11.763 2.337 1.00 94.25 106 CYS A C 1
ATOM 782 O O . CYS A 1 106 ? -4.112 11.008 1.533 1.00 94.25 106 CYS A O 1
ATOM 784 N N . SER A 1 107 ? -4.027 11.991 3.548 1.00 95.44 107 SER A N 1
ATOM 785 C CA . SER A 1 107 ? -5.203 11.360 4.115 1.00 95.44 107 SER A CA 1
ATOM 786 C C . SER A 1 107 ? -6.207 12.430 4.531 1.00 95.44 107 SER A C 1
ATOM 788 O O . SER A 1 107 ? -5.817 13.481 5.039 1.00 95.44 107 SER A O 1
ATOM 790 N N . ALA A 1 108 ? -7.493 12.152 4.344 1.00 96.94 108 ALA A N 1
ATOM 791 C CA . ALA A 1 108 ? -8.590 12.944 4.890 1.00 96.94 108 ALA A CA 1
ATOM 792 C C . ALA A 1 108 ? -9.643 12.021 5.510 1.00 96.94 108 ALA A C 1
ATOM 794 O O . ALA A 1 108 ? -9.757 10.858 5.112 1.00 96.94 108 ALA A O 1
ATOM 795 N N . LEU A 1 109 ? -10.406 12.522 6.478 1.00 97.25 109 LEU A N 1
ATOM 796 C CA . LEU A 1 109 ? -11.515 11.766 7.054 1.00 97.25 109 LEU A CA 1
ATOM 797 C C . LEU A 1 109 ? -12.653 11.605 6.044 1.00 97.25 109 LEU A C 1
ATOM 799 O O . LEU A 1 109 ? -13.054 12.572 5.403 1.00 97.25 109 LEU A O 1
ATOM 803 N N . ASN A 1 110 ? -13.214 10.403 5.934 1.00 96.25 110 ASN A N 1
ATOM 804 C CA . ASN A 1 110 ? -14.432 10.169 5.150 1.00 96.25 110 ASN A CA 1
ATOM 805 C C . ASN A 1 110 ? -15.720 10.306 5.985 1.00 96.25 110 ASN A C 1
ATOM 807 O O . ASN A 1 110 ? -16.797 10.408 5.411 1.00 96.25 110 ASN A O 1
ATOM 811 N N . ASN A 1 111 ? -15.606 10.344 7.316 1.00 96.00 111 ASN A N 1
ATOM 812 C CA . ASN A 1 111 ? -16.702 10.478 8.274 1.00 96.00 111 ASN A CA 1
ATOM 813 C C . ASN A 1 111 ? -16.262 11.333 9.471 1.00 96.00 111 ASN A C 1
ATOM 815 O O . ASN A 1 111 ? -15.067 11.467 9.734 1.00 96.00 111 ASN A O 1
ATOM 819 N N . SER A 1 112 ? -17.214 11.898 10.216 1.00 96.12 112 SER A N 1
ATOM 820 C CA . SER A 1 112 ? -16.909 12.617 11.457 1.00 96.12 112 SER A CA 1
ATOM 821 C C . SER A 1 112 ? -16.383 11.672 12.541 1.00 96.12 112 SER A C 1
ATOM 823 O O . SER A 1 112 ? -16.915 10.578 12.723 1.00 96.12 112 SER A O 1
ATOM 825 N N . VAL A 1 113 ? -15.387 12.122 13.301 1.00 96.69 113 VAL A N 1
ATOM 826 C CA . VAL A 1 113 ? -14.755 11.381 14.397 1.00 96.69 113 VAL A CA 1
ATOM 827 C C . VAL A 1 113 ? -14.809 12.224 15.668 1.00 96.69 113 VAL A C 1
ATOM 829 O O . VAL A 1 113 ? -14.384 13.377 15.677 1.00 96.69 113 VAL A O 1
ATOM 832 N N . ALA A 1 114 ? -15.339 11.656 16.750 1.00 97.31 114 ALA A N 1
ATOM 833 C CA . ALA A 1 114 ? -15.399 12.334 18.042 1.00 97.31 114 ALA A CA 1
ATOM 834 C C . ALA A 1 114 ? -14.012 12.437 18.703 1.00 97.31 114 ALA A C 1
ATOM 836 O O . ALA A 1 114 ? -13.134 11.602 18.472 1.00 97.31 114 ALA A O 1
ATOM 837 N N . ALA A 1 115 ? -13.835 13.425 19.579 1.00 96.69 115 ALA A N 1
ATOM 838 C CA . ALA A 1 115 ? -12.650 13.543 20.420 1.00 96.69 115 ALA A CA 1
ATOM 839 C C . ALA A 1 115 ? -12.408 12.241 21.208 1.00 96.69 115 ALA A C 1
ATOM 841 O O . ALA A 1 115 ? -13.331 11.628 21.741 1.00 96.69 115 ALA A O 1
ATOM 842 N N . GLY A 1 116 ? -11.155 11.797 21.255 1.00 94.75 116 GLY A N 1
ATOM 843 C CA . GLY A 1 116 ? -10.726 10.552 21.888 1.00 94.75 116 GLY A CA 1
ATOM 844 C C . GLY A 1 116 ? -10.959 9.286 21.057 1.00 94.75 116 GLY A C 1
ATOM 845 O O . GLY A 1 116 ? -10.379 8.247 21.383 1.00 94.75 116 GLY A O 1
ATOM 846 N N . ALA A 1 117 ? -11.748 9.329 19.979 1.00 93.50 117 ALA A N 1
ATOM 847 C CA . ALA A 1 117 ? -11.987 8.160 19.136 1.00 93.50 117 ALA A CA 1
ATOM 848 C C . ALA A 1 117 ? -10.761 7.816 18.271 1.00 93.50 117 ALA A C 1
ATOM 850 O O . ALA A 1 117 ? -9.972 8.685 17.891 1.00 93.50 117 ALA A O 1
ATOM 851 N N . ALA A 1 118 ? -10.591 6.525 17.976 1.00 92.38 118 ALA A N 1
ATOM 852 C CA . ALA A 1 118 ? -9.508 6.037 17.130 1.00 92.38 118 ALA A CA 1
ATOM 853 C C . ALA A 1 118 ? -9.794 6.315 15.647 1.00 92.38 118 ALA A C 1
ATOM 855 O O . ALA A 1 118 ? -10.912 6.124 15.175 1.00 92.38 118 ALA A O 1
ATOM 856 N N . VAL A 1 119 ? -8.760 6.726 14.917 1.00 93.12 119 VAL A N 1
ATOM 857 C CA . VAL A 1 119 ? -8.775 6.915 13.467 1.00 93.12 119 VAL A CA 1
ATOM 858 C C . VAL A 1 119 ? -8.092 5.707 12.830 1.00 93.12 119 VAL A C 1
ATOM 860 O O . VAL A 1 119 ? -6.892 5.486 12.993 1.00 93.12 119 VAL A O 1
ATOM 863 N N . ASP A 1 120 ? -8.862 4.900 12.111 1.00 90.62 120 ASP A N 1
ATOM 864 C CA . ASP A 1 120 ? -8.381 3.704 11.423 1.00 90.62 120 ASP A CA 1
ATOM 865 C C . ASP A 1 120 ? -8.456 3.858 9.895 1.00 90.62 120 ASP A C 1
ATOM 867 O O . ASP A 1 120 ? -8.862 4.895 9.371 1.00 90.62 120 ASP A O 1
ATOM 871 N N . ALA A 1 121 ? -8.052 2.822 9.155 1.00 88.62 121 ALA A N 1
ATOM 872 C CA . ALA A 1 121 ? -8.101 2.866 7.693 1.00 88.62 121 ALA A CA 1
ATOM 873 C C . ALA A 1 121 ? -9.519 2.935 7.100 1.00 88.62 121 ALA A C 1
ATOM 875 O O . ALA A 1 121 ? -9.648 3.353 5.955 1.00 88.62 121 ALA A O 1
ATOM 876 N N . ALA A 1 122 ? -10.565 2.530 7.827 1.00 86.62 122 ALA A N 1
ATOM 877 C CA . ALA A 1 122 ? -11.941 2.615 7.340 1.00 86.62 122 ALA A CA 1
ATOM 878 C C . ALA A 1 122 ? -12.478 4.053 7.395 1.00 86.62 122 ALA A C 1
ATOM 880 O O . ALA A 1 122 ? -13.354 4.405 6.609 1.00 86.62 122 ALA A O 1
ATOM 881 N N . LEU A 1 123 ? -11.928 4.884 8.284 1.00 93.06 123 LEU A N 1
ATOM 882 C CA . LEU A 1 123 ? -12.296 6.292 8.451 1.00 93.06 123 LEU A CA 1
ATOM 883 C C . LEU A 1 123 ? -11.509 7.253 7.547 1.00 93.06 123 LEU A C 1
ATOM 885 O O . LEU A 1 123 ? -11.750 8.460 7.569 1.00 93.06 123 LEU A O 1
ATOM 889 N N . VAL A 1 124 ? -10.556 6.746 6.762 1.00 94.69 124 VAL A N 1
ATOM 890 C CA . VAL A 1 124 ? -9.613 7.563 5.993 1.00 94.69 124 VAL A CA 1
ATOM 891 C C . VAL A 1 124 ? -9.741 7.298 4.498 1.00 94.69 124 VAL A C 1
ATOM 893 O O . VAL A 1 124 ? -9.746 6.157 4.047 1.00 94.69 124 VAL A O 1
ATOM 896 N N . THR A 1 125 ? -9.758 8.373 3.713 1.00 94.50 125 THR A N 1
ATOM 897 C CA . THR A 1 125 ? -9.612 8.338 2.255 1.00 94.50 125 THR A CA 1
ATOM 898 C C . THR A 1 125 ? -8.308 9.001 1.816 1.00 94.50 125 THR A C 1
ATOM 900 O O . THR A 1 125 ? -7.752 9.842 2.528 1.00 94.50 125 THR A O 1
ATOM 903 N N . ARG A 1 126 ? -7.800 8.615 0.641 1.00 94.06 126 ARG A N 1
ATOM 904 C CA . ARG A 1 126 ? -6.593 9.208 0.053 1.00 94.06 126 ARG A CA 1
ATOM 905 C C . ARG A 1 126 ? -6.949 10.470 -0.721 1.00 94.06 126 ARG A C 1
ATOM 907 O O . ARG A 1 126 ? -7.852 10.453 -1.550 1.00 94.06 126 ARG A O 1
ATOM 914 N N . VAL A 1 127 ? -6.201 11.538 -0.468 1.00 94.38 127 VAL A N 1
ATOM 915 C CA . VAL A 1 127 ? -6.349 12.840 -1.129 1.00 94.38 127 VAL A CA 1
ATOM 916 C C . VAL A 1 127 ? -4.993 13.362 -1.589 1.00 94.38 127 VAL A C 1
ATOM 918 O O . VAL A 1 127 ? -3.945 12.965 -1.068 1.00 94.38 127 VAL A O 1
ATOM 921 N N . THR A 1 128 ? -5.001 14.277 -2.556 1.00 92.94 128 THR A N 1
ATOM 922 C CA . THR A 1 128 ? -3.803 15.037 -2.926 1.00 92.94 128 THR A CA 1
ATOM 923 C C . THR A 1 128 ? -3.323 15.828 -1.713 1.00 92.94 128 THR A C 1
ATOM 925 O O . THR A 1 128 ? -4.125 16.461 -1.026 1.00 92.94 128 THR A O 1
ATOM 928 N N . CYS A 1 129 ? -2.022 15.787 -1.423 1.00 92.38 129 CYS A N 1
ATOM 929 C CA . CYS A 1 129 ? -1.476 16.624 -0.362 1.00 92.38 129 CYS A CA 1
ATOM 930 C C . CYS A 1 129 ? -1.685 18.107 -0.675 1.00 92.38 129 CYS A C 1
ATOM 932 O O . CYS A 1 129 ? -1.500 18.553 -1.806 1.00 92.38 129 CYS A O 1
ATOM 934 N N . THR A 1 130 ? -2.042 18.862 0.356 1.00 91.06 130 THR A N 1
ATOM 935 C CA . THR A 1 130 ? -2.172 20.320 0.316 1.00 91.06 130 THR A CA 1
ATOM 936 C C . THR A 1 130 ? -1.251 20.933 1.368 1.00 91.06 130 THR A C 1
ATOM 938 O O . THR A 1 130 ? -0.726 20.226 2.232 1.00 91.06 130 THR A O 1
ATOM 941 N N . ASN A 1 131 ? -1.085 22.255 1.329 1.00 89.94 131 ASN A N 1
ATOM 942 C CA . ASN A 1 131 ? -0.361 22.998 2.365 1.00 89.94 131 ASN A CA 1
ATOM 943 C C . ASN A 1 131 ? -1.223 23.273 3.613 1.00 89.94 131 ASN A C 1
ATOM 945 O O . ASN A 1 131 ? -0.833 24.075 4.457 1.00 89.94 131 ASN A O 1
ATOM 949 N N . ALA A 1 132 ? -2.406 22.656 3.727 1.00 91.38 132 ALA A N 1
ATOM 950 C CA . ALA A 1 132 ? -3.243 22.792 4.910 1.00 91.38 132 ALA A CA 1
ATOM 951 C C . ALA A 1 132 ? -2.570 22.146 6.129 1.00 91.38 132 ALA A C 1
ATOM 953 O O . ALA A 1 132 ? -1.904 21.114 6.019 1.00 91.38 132 ALA A O 1
ATOM 954 N N . GLN A 1 133 ? -2.777 22.734 7.304 1.00 94.44 133 GLN A N 1
ATOM 955 C CA . GLN A 1 133 ? -2.273 22.170 8.550 1.00 94.44 133 GLN A CA 1
ATOM 956 C C . GLN A 1 133 ? -3.003 20.847 8.858 1.00 94.44 133 GLN A C 1
ATOM 958 O O . GLN A 1 133 ? -4.237 20.827 8.847 1.00 94.44 133 GLN A O 1
ATOM 963 N N . PRO A 1 134 ? -2.288 19.740 9.138 1.00 95.94 134 PRO A N 1
ATOM 964 C CA . PRO A 1 134 ? -2.918 18.490 9.548 1.00 95.94 134 PRO A CA 1
ATOM 965 C C . PRO A 1 134 ? -3.680 18.646 10.865 1.00 95.94 134 PRO A C 1
ATOM 967 O O . PRO A 1 134 ? -3.208 19.315 11.787 1.00 95.94 134 PRO A O 1
ATOM 970 N N . ALA A 1 135 ? -4.832 17.985 10.971 1.00 95.19 135 ALA A N 1
ATOM 971 C CA . ALA A 1 135 ? -5.574 17.942 12.222 1.00 95.19 135 ALA A CA 1
ATOM 972 C C . ALA A 1 135 ? -4.746 17.303 13.352 1.00 95.19 135 ALA A C 1
ATOM 974 O O . ALA A 1 135 ? -3.995 16.350 13.111 1.00 95.19 135 ALA A O 1
ATOM 975 N N . PRO A 1 136 ? -4.892 17.794 14.594 1.00 93.75 136 PRO A N 1
ATOM 976 C CA . PRO A 1 136 ? -4.154 17.262 15.724 1.00 93.75 136 PRO A CA 1
ATOM 977 C C . PRO A 1 136 ? -4.647 15.851 16.066 1.00 93.75 136 PRO A C 1
ATOM 979 O O . PRO A 1 136 ? -5.829 15.614 16.320 1.00 93.75 136 PRO A O 1
ATOM 982 N N . LEU A 1 137 ? -3.709 14.908 16.084 1.00 96.44 137 LEU A N 1
ATOM 983 C CA . LEU A 1 137 ? -3.920 13.525 16.492 1.00 96.44 137 LEU A CA 1
ATOM 984 C C . LEU A 1 137 ? -2.897 13.174 17.573 1.00 96.44 137 LEU A C 1
ATOM 986 O O . LEU A 1 137 ? -1.752 13.620 17.520 1.00 96.44 137 LEU A O 1
ATOM 990 N N . THR A 1 138 ? -3.291 12.340 18.529 1.00 96.38 138 THR A N 1
ATOM 991 C CA . THR A 1 138 ? -2.364 11.694 19.468 1.00 96.38 138 THR A CA 1
ATOM 992 C C . THR A 1 138 ? -2.224 10.220 19.115 1.00 96.38 138 THR A C 1
ATOM 994 O O . THR A 1 138 ? -3.144 9.635 18.553 1.00 96.38 138 THR A O 1
ATOM 997 N N . PHE A 1 139 ? -1.087 9.594 19.407 1.00 93.88 139 PHE A N 1
ATOM 998 C CA . PHE A 1 139 ? -0.885 8.176 19.110 1.00 93.88 139 PHE A CA 1
ATOM 999 C C . PHE A 1 139 ? -1.076 7.325 20.367 1.00 93.88 139 PHE A C 1
ATOM 1001 O O . PHE A 1 139 ? -0.314 7.441 21.327 1.00 93.88 139 PHE A O 1
ATOM 1008 N N . ASP A 1 140 ? -2.076 6.446 20.350 1.00 88.38 140 ASP A N 1
ATOM 1009 C CA . ASP A 1 140 ? -2.362 5.512 21.435 1.00 88.38 140 ASP A CA 1
ATOM 1010 C C . ASP A 1 140 ? -1.510 4.247 21.266 1.00 88.38 140 ASP A C 1
ATOM 1012 O O . ASP A 1 140 ? -1.780 3.404 20.410 1.00 88.38 140 ASP A O 1
ATOM 1016 N N . ARG A 1 141 ? -0.439 4.127 22.061 1.00 85.00 141 ARG A N 1
ATOM 1017 C CA . ARG A 1 141 ? 0.527 3.018 21.964 1.00 85.00 141 ARG A CA 1
ATOM 1018 C C . ARG A 1 141 ? -0.099 1.637 22.220 1.00 85.00 141 ARG A C 1
ATOM 1020 O O . ARG A 1 141 ? 0.177 0.749 21.420 1.00 85.00 141 ARG A O 1
ATOM 1027 N N . PRO A 1 142 ? -0.932 1.423 23.259 1.00 78.56 142 PRO A N 1
ATOM 1028 C CA . PRO A 1 142 ? -1.627 0.151 23.463 1.00 78.56 142 PRO A CA 1
ATOM 1029 C C . PRO A 1 142 ? -2.410 -0.355 22.245 1.00 78.56 142 PRO A C 1
ATOM 1031 O O . PRO A 1 142 ? -2.321 -1.533 21.908 1.00 78.56 142 PRO A O 1
ATOM 1034 N N . SER A 1 143 ? -3.160 0.523 21.570 1.00 75.19 143 SER A N 1
ATOM 1035 C CA . SER A 1 143 ? -3.953 0.147 20.390 1.00 75.19 143 SER A CA 1
ATOM 1036 C C . SER A 1 143 ? -3.192 0.292 19.069 1.00 75.19 143 SER A C 1
ATOM 1038 O O . SER A 1 143 ? -3.645 -0.207 18.038 1.00 75.19 143 SER A O 1
ATOM 1040 N N . MET A 1 144 ? -2.023 0.941 19.096 1.00 82.88 144 MET A N 1
ATOM 1041 C CA . MET A 1 144 ? -1.211 1.301 17.934 1.00 82.88 144 MET A CA 1
ATOM 1042 C C . MET A 1 144 ? -2.009 2.072 16.869 1.00 82.88 144 MET A C 1
ATOM 1044 O O . MET A 1 144 ? -1.796 1.880 15.666 1.00 82.88 144 MET A O 1
ATOM 1048 N N . LEU A 1 145 ? -2.935 2.931 17.309 1.00 88.62 145 LEU A N 1
ATOM 1049 C CA . LEU A 1 145 ? -3.796 3.739 16.448 1.00 88.62 145 LEU A CA 1
ATOM 1050 C C . LEU A 1 145 ? -3.699 5.231 16.806 1.00 88.62 145 LEU A C 1
ATOM 1052 O O . LEU A 1 145 ? -3.586 5.585 17.982 1.00 88.62 145 LEU A O 1
ATOM 1056 N N . PRO A 1 146 ? -3.772 6.130 15.810 1.00 94.56 146 PRO A N 1
ATOM 1057 C CA . PRO A 1 146 ? -3.983 7.543 16.077 1.00 94.56 146 PRO A CA 1
ATOM 1058 C C . PRO A 1 146 ? -5.388 7.771 16.650 1.00 94.56 146 PRO A C 1
ATOM 1060 O O . PRO A 1 146 ? -6.346 7.103 16.265 1.00 94.56 146 PRO A O 1
ATOM 1063 N N . ARG A 1 147 ? -5.518 8.734 17.558 1.00 95.31 147 ARG A N 1
ATOM 1064 C CA . ARG A 1 147 ? -6.772 9.183 18.160 1.00 95.31 147 ARG A CA 1
ATOM 1065 C C . ARG A 1 147 ? -6.964 10.670 17.928 1.00 95.31 147 ARG A C 1
ATOM 1067 O O . ARG A 1 147 ? -6.008 11.442 18.020 1.00 95.31 147 ARG A O 1
ATOM 1074 N N . ALA A 1 148 ? -8.201 11.061 17.655 1.00 96.88 148 ALA A N 1
ATOM 1075 C CA . ALA A 1 148 ? -8.570 12.461 17.530 1.00 96.88 148 ALA A CA 1
ATOM 1076 C C . ALA A 1 148 ? -8.430 13.163 18.889 1.00 96.88 148 ALA A C 1
ATOM 1078 O O . ALA A 1 148 ? -8.920 12.653 19.894 1.00 96.88 148 ALA A O 1
ATOM 1079 N N . THR A 1 149 ? -7.758 14.313 18.955 1.00 97.00 149 THR A N 1
ATOM 1080 C CA . THR A 1 149 ? -7.676 15.095 20.208 1.00 97.00 149 THR A CA 1
ATOM 1081 C C . THR A 1 149 ? -8.892 15.997 20.410 1.00 97.00 149 THR A C 1
ATOM 1083 O O . THR A 1 149 ? -9.199 16.378 21.535 1.00 97.00 149 THR A O 1
ATOM 1086 N N . VAL A 1 150 ? -9.600 16.308 19.326 1.00 97.44 150 VAL A N 1
ATOM 1087 C CA . VAL A 1 150 ? -10.811 17.134 19.280 1.00 97.44 150 VAL A CA 1
ATOM 1088 C C . VAL A 1 150 ? -11.844 16.473 18.363 1.00 97.44 150 VAL A C 1
ATOM 1090 O O . VAL A 1 150 ? -11.532 15.493 17.690 1.00 97.44 150 VAL A O 1
ATOM 1093 N N . ASN A 1 151 ? -13.073 16.991 18.320 1.00 97.44 151 ASN A N 1
ATOM 1094 C CA . ASN A 1 151 ? -14.065 16.537 17.343 1.00 97.44 151 ASN A CA 1
ATOM 1095 C C . ASN A 1 151 ? -13.616 16.942 15.931 1.00 97.44 151 ASN A C 1
ATOM 1097 O O . ASN A 1 151 ? -13.385 18.123 15.673 1.00 97.44 151 ASN A O 1
ATOM 1101 N N . LEU A 1 152 ? -13.502 15.974 15.023 1.00 98.12 152 LEU A N 1
ATOM 1102 C CA . LEU A 1 152 ? -13.065 16.182 13.645 1.00 98.12 152 LEU A CA 1
ATOM 1103 C C . LEU A 1 152 ? -14.228 15.896 12.684 1.00 98.12 152 LEU A C 1
ATOM 1105 O O . LEU A 1 152 ? -14.731 14.771 12.667 1.00 98.12 152 LEU A O 1
ATOM 1109 N N . PRO A 1 153 ? -14.680 16.866 11.872 1.00 97.81 153 PRO A N 1
ATOM 1110 C CA . PRO A 1 153 ? -15.720 16.622 10.876 1.00 97.81 153 PRO A CA 1
ATOM 1111 C C . PRO A 1 153 ? -15.215 15.755 9.709 1.00 97.81 153 PRO A C 1
ATOM 1113 O O . PRO A 1 153 ? -14.009 15.610 9.482 1.00 97.81 153 PRO A O 1
ATOM 1116 N N . ALA A 1 154 ? -16.142 15.200 8.926 1.00 97.38 154 ALA A N 1
ATOM 1117 C CA . ALA A 1 154 ? -15.807 14.563 7.651 1.00 97.38 154 ALA A CA 1
ATOM 1118 C C . ALA A 1 154 ? -15.076 15.556 6.721 1.00 97.38 154 ALA A C 1
ATOM 1120 O O . ALA A 1 154 ? -15.309 16.761 6.777 1.00 97.38 154 ALA A O 1
ATOM 1121 N N . GLY A 1 155 ? -14.166 15.059 5.884 1.00 97.19 155 GLY A N 1
ATOM 1122 C CA . GLY A 1 155 ? -13.321 15.868 4.999 1.00 97.19 155 GLY A CA 1
ATOM 1123 C C . GLY A 1 155 ? -12.080 16.472 5.668 1.00 97.19 155 GLY A C 1
ATOM 1124 O O . GLY A 1 155 ? -11.225 17.017 4.972 1.00 97.19 155 GLY A O 1
ATOM 1125 N N . THR A 1 156 ? -11.931 16.349 6.992 1.00 98.00 156 THR A N 1
ATOM 1126 C CA . THR A 1 156 ? -10.781 16.902 7.721 1.00 98.00 156 THR A CA 1
ATOM 1127 C C . THR A 1 156 ? -9.462 16.341 7.199 1.00 98.00 156 THR A C 1
ATOM 1129 O O . THR A 1 156 ? -9.272 15.125 7.147 1.00 98.00 156 THR A O 1
ATOM 1132 N N . TYR A 1 157 ? -8.532 17.233 6.860 1.00 97.38 157 TYR A N 1
ATOM 1133 C CA . TYR A 1 157 ? -7.206 16.878 6.370 1.00 97.38 157 TYR A CA 1
ATOM 1134 C C . TYR A 1 157 ? -6.300 16.357 7.493 1.00 97.38 157 TYR A C 1
ATOM 1136 O O . TYR A 1 157 ? -6.143 16.990 8.535 1.00 97.38 157 TYR A O 1
ATOM 1144 N N . LEU A 1 158 ? -5.670 15.205 7.261 1.00 96.81 158 LEU A N 1
ATOM 1145 C CA . LEU A 1 158 ? -4.814 14.505 8.226 1.00 96.81 158 LEU A CA 1
ATOM 1146 C C . LEU A 1 158 ? -3.336 14.469 7.804 1.00 96.81 158 LEU A C 1
ATOM 1148 O O . LEU A 1 158 ? -2.522 13.825 8.464 1.00 96.81 158 LEU A O 1
ATOM 1152 N N . GLY A 1 159 ? -2.968 15.119 6.696 1.00 95.06 159 GLY A N 1
ATOM 1153 C CA . GLY A 1 159 ? -1.605 15.071 6.166 1.00 95.06 159 GLY A CA 1
ATOM 1154 C C . GLY A 1 159 ? -1.172 13.661 5.750 1.00 95.06 159 GLY A C 1
ATOM 1155 O O . GLY A 1 159 ? -1.983 12.838 5.319 1.00 95.06 159 GLY A O 1
ATOM 1156 N N . GLN A 1 160 ? 0.125 13.371 5.868 1.00 93.00 160 GLN A N 1
ATOM 1157 C CA . GLN A 1 160 ? 0.711 12.068 5.530 1.00 93.00 160 GLN A CA 1
ATOM 1158 C C . GLN A 1 160 ? 0.484 11.039 6.645 1.00 93.00 160 GLN A C 1
ATOM 1160 O O . GLN A 1 160 ? 1.417 10.543 7.275 1.00 93.00 160 GLN A O 1
ATOM 1165 N N . LEU A 1 161 ? -0.781 10.710 6.904 1.00 91.56 161 LEU A N 1
ATOM 1166 C CA . LEU A 1 161 ? -1.136 9.733 7.923 1.00 91.56 161 LEU A CA 1
ATOM 1167 C C . LEU A 1 161 ? -1.096 8.305 7.364 1.00 91.56 161 LEU A C 1
ATOM 1169 O O . LEU A 1 161 ? -1.791 7.968 6.396 1.00 91.56 161 LEU A O 1
ATOM 1173 N N . SER A 1 162 ? -0.312 7.448 8.020 1.00 85.75 162 SER A N 1
ATOM 1174 C CA . SER A 1 162 ? -0.311 6.001 7.802 1.00 85.75 162 SER A CA 1
ATOM 1175 C C . SER A 1 162 ? -1.188 5.324 8.853 1.00 85.75 162 SER A C 1
ATOM 1177 O O . SER A 1 162 ? -0.776 5.135 9.996 1.00 85.75 162 SER A O 1
ATOM 1179 N N . VAL A 1 163 ? -2.418 4.980 8.471 1.00 84.12 163 VAL A N 1
ATOM 1180 C CA . VAL A 1 163 ? -3.355 4.228 9.315 1.00 84.12 163 VAL A CA 1
ATOM 1181 C C . VAL A 1 163 ? -3.310 2.745 8.982 1.00 84.12 163 VAL A C 1
ATOM 1183 O O . VAL A 1 163 ? -3.253 2.345 7.817 1.00 84.12 163 VAL A O 1
ATOM 1186 N N . ARG A 1 164 ? -3.349 1.912 10.023 1.00 76.38 164 ARG A N 1
ATOM 1187 C CA . ARG A 1 164 ? -3.521 0.468 9.864 1.00 76.38 164 ARG A CA 1
ATOM 1188 C C . ARG A 1 164 ? -5.013 0.145 9.713 1.00 76.38 164 ARG A C 1
ATOM 1190 O O . ARG A 1 164 ? -5.845 0.853 10.281 1.00 76.38 164 ARG A O 1
ATOM 1197 N N . PRO A 1 165 ? -5.371 -0.921 8.978 1.00 72.19 165 PRO A N 1
ATOM 1198 C CA . PRO A 1 165 ? -6.725 -1.457 9.016 1.00 72.19 165 PRO A CA 1
ATOM 1199 C C . PRO A 1 165 ? -7.146 -1.732 10.460 1.00 72.19 165 PRO A C 1
ATOM 1201 O O . PRO A 1 165 ? -6.338 -2.241 11.242 1.00 72.19 165 PRO A O 1
ATOM 1204 N N . THR A 1 166 ? -8.390 -1.392 10.802 1.00 69.25 166 THR A N 1
ATOM 1205 C CA . THR A 1 166 ? -8.966 -1.595 12.139 1.00 69.25 166 THR A CA 1
ATOM 1206 C C . THR A 1 166 ? -8.718 -3.018 12.613 1.00 69.25 166 THR A C 1
ATOM 1208 O O . THR A 1 166 ? -8.773 -3.939 11.804 1.00 69.25 166 THR A O 1
ATOM 1211 N N . ALA A 1 167 ? -8.492 -3.246 13.906 1.00 72.69 167 ALA A N 1
ATOM 1212 C CA . ALA A 1 167 ? -8.466 -4.610 14.430 1.00 72.69 167 ALA A CA 1
ATOM 1213 C C . ALA A 1 167 ? -9.773 -5.340 14.092 1.00 72.69 167 ALA A C 1
ATOM 1215 O O . ALA A 1 167 ? -10.848 -4.749 14.075 1.00 72.69 167 ALA A O 1
ATOM 1216 N N . ILE A 1 168 ? -9.688 -6.635 13.809 1.00 81.94 168 ILE A N 1
ATOM 1217 C CA . ILE A 1 168 ? -10.854 -7.512 13.896 1.00 81.94 168 ILE A CA 1
ATOM 1218 C C . ILE A 1 168 ? -10.986 -7.798 15.384 1.00 81.94 168 ILE A C 1
ATOM 1220 O O . ILE A 1 168 ? -9.987 -8.161 16.008 1.00 81.94 168 ILE A O 1
ATOM 1224 N N . GLY A 1 169 ? -12.171 -7.580 15.948 1.00 83.69 169 GLY A N 1
ATOM 1225 C CA . GLY A 1 169 ? -12.433 -7.887 17.351 1.00 83.69 169 GLY A CA 1
ATOM 1226 C C . GLY A 1 169 ? -12.440 -9.396 17.584 1.00 83.69 169 GLY A C 1
ATOM 1227 O O . GLY A 1 169 ? -12.668 -10.159 16.649 1.00 83.69 169 GLY A O 1
ATOM 1228 N N . LYS A 1 170 ? -12.204 -9.844 18.821 1.00 88.62 170 LYS A N 1
ATOM 1229 C CA . LYS A 1 170 ? -12.496 -11.227 19.230 1.00 88.62 170 LYS A CA 1
ATOM 1230 C C . LYS A 1 170 ? -14.016 -11.419 19.287 1.00 88.62 170 LYS A C 1
ATOM 1232 O O . LYS A 1 170 ? -14.710 -10.543 19.787 1.00 88.62 170 LYS A O 1
ATOM 1237 N N . GLY A 1 171 ? -14.515 -12.559 18.820 1.00 91.44 171 GLY A N 1
ATOM 1238 C CA . GLY A 1 171 ? -15.941 -12.900 18.826 1.00 91.44 171 GLY A CA 1
ATOM 1239 C C . GLY A 1 171 ? -16.765 -12.176 17.761 1.00 91.44 1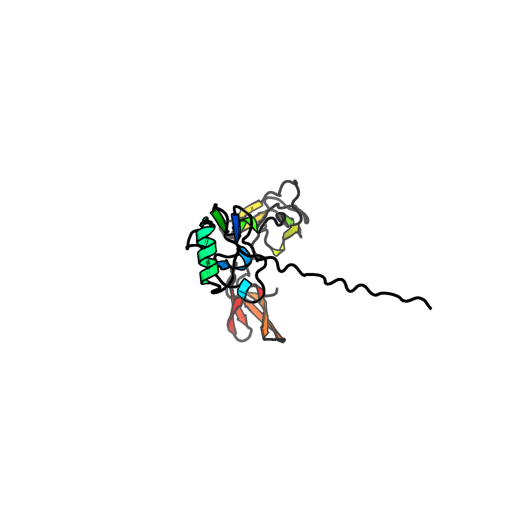71 GLY A C 1
ATOM 1240 O O . GLY A 1 171 ? -17.988 -12.250 17.778 1.00 91.44 171 GLY A O 1
ATOM 1241 N N . GLN A 1 172 ? -16.119 -11.470 16.835 1.00 91.94 172 GLN A N 1
ATOM 1242 C CA . GLN A 1 172 ? -16.795 -10.744 15.772 1.00 91.94 172 GLN A CA 1
ATOM 1243 C C . GLN A 1 172 ? -17.273 -11.726 14.696 1.00 91.94 172 GLN A C 1
ATOM 1245 O O . GLN A 1 172 ? -16.475 -12.486 14.143 1.00 91.94 172 GLN A O 1
ATOM 1250 N N . VAL A 1 173 ? -18.564 -11.672 14.373 1.00 92.88 173 VAL A N 1
ATOM 1251 C CA . VAL A 1 173 ? -19.138 -12.383 13.225 1.00 92.88 173 VAL A CA 1
ATOM 1252 C C . VAL A 1 173 ? -18.778 -11.628 11.941 1.00 92.88 173 VAL A C 1
ATOM 1254 O O . VAL A 1 173 ? -18.875 -10.402 11.877 1.00 92.88 173 VAL A O 1
ATOM 1257 N N . THR A 1 174 ? -18.302 -12.346 10.931 1.00 92.25 174 THR A N 1
ATOM 1258 C CA . THR A 1 174 ? -17.847 -11.813 9.636 1.00 92.25 174 THR A CA 1
ATOM 1259 C C . THR A 1 174 ? -18.039 -12.879 8.555 1.00 92.25 174 THR A C 1
ATOM 1261 O O . THR A 1 174 ? -18.337 -14.031 8.869 1.00 92.25 174 THR A O 1
ATOM 1264 N N . SER A 1 175 ? -17.885 -12.525 7.279 1.00 93.75 175 SER A N 1
ATOM 1265 C CA . SER A 1 175 ? -17.942 -13.497 6.186 1.00 93.75 175 SER A CA 1
ATOM 1266 C C . SER A 1 175 ? -16.544 -13.802 5.654 1.00 93.75 175 SER A C 1
ATOM 1268 O O . SER A 1 175 ? -15.818 -12.903 5.232 1.00 93.75 175 SER A O 1
ATOM 1270 N N . LEU A 1 176 ? -16.176 -15.079 5.643 1.00 93.81 176 LEU A N 1
ATOM 1271 C CA . LEU A 1 176 ? -15.002 -15.606 4.965 1.00 93.81 176 LEU A CA 1
ATOM 1272 C C . LEU A 1 176 ? -15.306 -15.817 3.485 1.00 93.81 176 LEU A C 1
ATOM 1274 O O . LEU A 1 176 ? -16.212 -16.567 3.131 1.00 93.81 176 LEU A O 1
ATOM 1278 N N . VAL A 1 177 ? -14.506 -15.192 2.631 1.00 93.19 177 VAL A N 1
ATOM 1279 C CA . VAL A 1 177 ? -14.516 -15.349 1.182 1.00 93.19 177 VAL A CA 1
ATOM 1280 C C . VAL A 1 177 ? -13.291 -16.154 0.772 1.00 93.19 177 VAL A C 1
ATOM 1282 O O . VAL A 1 177 ? -12.160 -15.701 0.934 1.00 93.19 177 VAL A O 1
ATOM 1285 N N . SER A 1 178 ? -13.514 -17.331 0.197 1.00 90.69 178 SER A N 1
ATOM 1286 C CA . SER A 1 178 ? -12.463 -18.147 -0.408 1.00 90.69 178 SER A CA 1
ATOM 1287 C C . SER A 1 178 ? -12.714 -18.290 -1.904 1.00 90.69 178 SER A C 1
ATOM 1289 O O . SER A 1 178 ? -13.853 -18.496 -2.324 1.00 90.69 178 SER A O 1
ATOM 1291 N N . THR A 1 179 ? -11.660 -18.178 -2.709 1.00 90.88 179 THR A N 1
ATOM 1292 C CA . THR A 1 179 ? -11.740 -18.327 -4.166 1.00 90.88 179 THR A CA 1
ATOM 1293 C C . THR A 1 179 ? -10.921 -19.536 -4.593 1.00 90.88 179 THR A C 1
ATOM 1295 O O . THR A 1 179 ? -9.721 -19.595 -4.323 1.00 90.88 179 THR A O 1
ATOM 1298 N N . VAL A 1 180 ? -11.558 -20.484 -5.281 1.00 87.94 180 VAL A N 1
ATOM 1299 C CA . VAL A 1 180 ? -10.904 -21.659 -5.869 1.00 87.94 180 VAL A CA 1
ATOM 1300 C C . VAL A 1 180 ? -11.220 -21.679 -7.362 1.00 87.94 180 VAL A C 1
ATOM 1302 O O . VAL A 1 180 ? -12.339 -21.980 -7.774 1.00 87.94 180 VAL A O 1
ATOM 1305 N N . GLY A 1 181 ? -10.237 -21.300 -8.181 1.00 91.88 181 GLY A N 1
ATOM 1306 C CA . GLY A 1 181 ? -10.448 -21.097 -9.616 1.00 91.88 181 GLY A CA 1
ATOM 1307 C C . GLY A 1 181 ? -11.498 -20.001 -9.877 1.00 91.88 181 GLY A C 1
ATOM 1308 O O . GLY A 1 181 ? -11.369 -18.914 -9.312 1.00 91.88 181 GLY A O 1
ATOM 1309 N N . PRO A 1 182 ? -12.531 -20.252 -10.706 1.00 92.50 182 PRO A N 1
ATOM 1310 C CA . PRO A 1 182 ? -13.599 -19.283 -10.966 1.00 92.50 182 PRO A CA 1
ATOM 1311 C C . PRO A 1 182 ? -14.674 -19.239 -9.864 1.00 92.50 182 PRO A C 1
ATOM 1313 O O . PRO A 1 182 ? -15.584 -18.416 -9.932 1.00 92.50 182 PRO A O 1
ATOM 1316 N N . VAL A 1 183 ? -14.611 -20.124 -8.864 1.00 90.31 183 VAL A N 1
ATOM 1317 C CA . VAL A 1 183 ? -15.659 -20.269 -7.847 1.00 90.31 183 VAL A CA 1
ATOM 1318 C C . VAL A 1 183 ? -15.329 -19.434 -6.613 1.00 90.31 183 VAL A C 1
ATOM 1320 O O . VAL A 1 183 ? -14.230 -19.528 -6.063 1.00 90.31 183 VAL A O 1
ATOM 1323 N N . ARG A 1 184 ? -16.310 -18.652 -6.142 1.00 93.38 184 ARG A N 1
ATOM 1324 C CA . ARG A 1 184 ? -16.243 -17.855 -4.910 1.00 93.38 184 ARG A CA 1
ATOM 1325 C C . ARG A 1 184 ? -17.173 -18.447 -3.852 1.00 93.38 184 ARG A C 1
ATOM 1327 O O . ARG A 1 184 ? -18.381 -18.506 -4.052 1.00 93.38 184 ARG A O 1
ATOM 1334 N N . ILE A 1 185 ? -16.608 -18.848 -2.720 1.00 92.44 185 ILE A N 1
ATOM 1335 C CA . ILE A 1 185 ? -17.317 -19.431 -1.577 1.00 92.44 185 ILE A CA 1
ATOM 1336 C C . ILE A 1 185 ? -17.389 -18.374 -0.476 1.00 92.44 185 ILE A C 1
ATOM 1338 O O . ILE A 1 185 ? -16.358 -17.819 -0.098 1.00 92.44 185 ILE A O 1
ATOM 1342 N N . VAL A 1 186 ? -18.588 -18.107 0.047 1.00 94.00 186 VAL A N 1
ATOM 1343 C CA . VAL A 1 186 ? -18.813 -17.178 1.166 1.00 94.00 186 VAL A CA 1
ATOM 1344 C C . VAL A 1 186 ? -19.379 -17.957 2.349 1.00 94.00 186 VAL A C 1
ATOM 1346 O O . VAL A 1 186 ? -20.364 -18.672 2.190 1.00 94.00 186 VAL A O 1
ATOM 1349 N N . ARG A 1 187 ? -18.753 -17.846 3.525 1.00 94.38 187 ARG A N 1
ATOM 1350 C CA . ARG A 1 187 ? -19.185 -18.522 4.759 1.00 94.38 187 ARG A CA 1
ATOM 1351 C C . ARG A 1 187 ? -19.204 -17.557 5.929 1.00 94.38 187 ARG A C 1
ATOM 1353 O O . ARG A 1 187 ? -18.262 -16.791 6.097 1.00 94.38 187 ARG A O 1
ATOM 1360 N N . THR A 1 188 ? -20.222 -17.633 6.772 1.00 96.06 188 THR A N 1
ATOM 1361 C CA . THR A 1 188 ? -20.243 -16.894 8.037 1.00 96.06 188 THR A CA 1
ATOM 1362 C C . THR A 1 188 ? -19.292 -17.549 9.035 1.00 96.06 188 THR A C 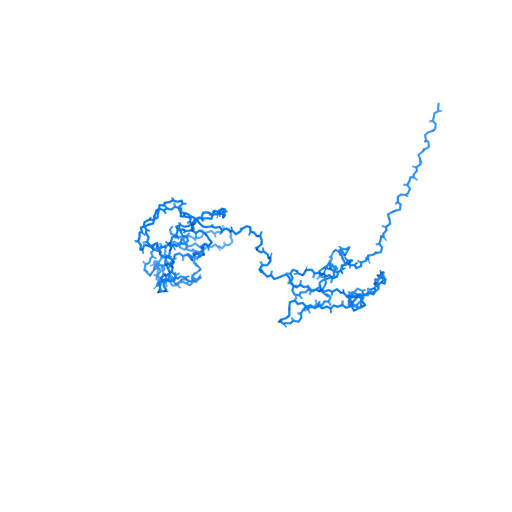1
ATOM 1364 O O . THR A 1 188 ? -19.323 -18.762 9.228 1.00 96.06 188 THR A O 1
ATOM 1367 N N . VAL A 1 189 ? -18.435 -16.749 9.663 1.00 96.75 189 VAL A N 1
ATOM 1368 C CA . VAL A 1 189 ? -17.452 -17.206 10.647 1.00 96.75 189 VAL A CA 1
ATOM 1369 C C . VAL A 1 189 ? -17.356 -16.229 11.818 1.00 96.75 189 VAL A C 1
ATOM 1371 O O . VAL A 1 189 ? -17.608 -15.033 11.676 1.00 96.75 189 VAL A O 1
ATOM 1374 N N . THR A 1 190 ? -16.931 -16.733 12.970 1.00 96.44 190 THR A N 1
ATOM 1375 C CA . THR A 1 190 ? -16.700 -15.966 14.196 1.00 96.44 190 THR A CA 1
ATOM 1376 C C . THR A 1 190 ? -15.213 -15.919 14.502 1.00 96.44 190 THR A C 1
ATOM 1378 O O . THR A 1 190 ? -14.525 -16.937 14.514 1.00 96.44 190 THR A O 1
ATOM 1381 N N . THR A 1 191 ? -14.679 -14.739 14.771 1.00 94.44 191 THR A N 1
ATOM 1382 C CA . THR A 1 191 ? -13.247 -14.559 15.025 1.00 94.44 191 THR A CA 1
ATOM 1383 C C . THR A 1 191 ? -12.879 -15.033 16.432 1.00 94.44 191 THR A C 1
ATOM 1385 O O . THR A 1 191 ? -13.545 -14.719 17.415 1.00 94.44 191 THR A O 1
ATOM 1388 N N . LEU A 1 192 ? -11.799 -15.799 16.569 1.00 94.06 192 LEU A N 1
ATOM 1389 C CA . LEU A 1 192 ? -11.393 -16.383 17.857 1.00 94.06 192 LEU A CA 1
ATOM 1390 C C . LEU A 1 192 ? -10.453 -15.487 18.666 1.00 94.06 192 LEU A C 1
ATOM 1392 O O . LEU A 1 192 ? -10.294 -15.671 19.874 1.00 94.06 192 LEU A O 1
ATOM 1396 N N . GLN A 1 193 ? -9.848 -14.498 18.014 1.00 87.69 193 GLN A N 1
ATOM 1397 C CA . GLN A 1 193 ? -8.917 -13.561 18.627 1.00 87.69 193 GLN A CA 1
ATOM 1398 C C . GLN A 1 193 ? -9.076 -12.170 18.030 1.00 87.69 193 GLN A C 1
ATOM 1400 O O . GLN A 1 193 ? -9.448 -12.025 16.862 1.00 87.69 193 GLN A O 1
ATOM 1405 N N . ALA A 1 194 ? -8.727 -11.157 18.820 1.00 82.06 194 ALA A N 1
ATOM 1406 C CA . ALA A 1 194 ? -8.510 -9.833 18.272 1.00 82.06 194 ALA A CA 1
ATOM 1407 C C . ALA A 1 19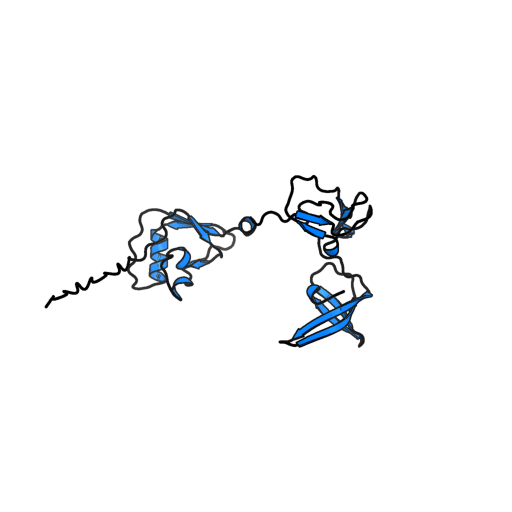4 ? -7.247 -9.865 17.400 1.00 82.06 194 ALA A C 1
ATOM 1409 O O . ALA A 1 194 ? -6.250 -10.486 17.769 1.00 82.06 194 ALA A O 1
ATOM 1410 N N . SER A 1 195 ? -7.275 -9.236 16.228 1.00 79.75 195 SER A N 1
ATOM 1411 C CA . SER A 1 195 ? -6.101 -9.194 15.354 1.00 79.75 195 SER A CA 1
ATOM 1412 C C . SER A 1 195 ? -6.016 -7.893 14.572 1.00 79.75 195 SER A C 1
ATOM 1414 O O . SER A 1 195 ? -6.929 -7.521 13.832 1.00 79.75 195 SER A O 1
ATOM 1416 N N . HIS A 1 196 ? -4.857 -7.250 14.694 1.00 70.12 196 HIS A N 1
ATOM 1417 C CA . HIS A 1 196 ? -4.381 -6.171 13.823 1.00 70.12 196 HIS A CA 1
ATOM 1418 C C . HIS A 1 196 ? -3.449 -6.703 12.715 1.00 70.12 196 HIS A C 1
ATOM 1420 O O . HIS A 1 196 ? -2.849 -5.932 11.967 1.00 70.12 196 HIS A O 1
ATOM 1426 N N . GLY A 1 197 ? -3.253 -8.025 12.662 1.00 68.12 197 GLY A N 1
ATOM 1427 C CA . GLY A 1 197 ? -2.264 -8.688 11.823 1.00 68.12 197 GLY A CA 1
ATOM 1428 C C . GLY A 1 197 ? -2.803 -9.140 10.467 1.00 68.12 197 GLY A C 1
ATOM 1429 O O . GLY A 1 197 ? -3.979 -8.997 10.134 1.00 68.12 197 GLY A O 1
ATOM 1430 N N . ARG A 1 198 ? -1.912 -9.743 9.670 1.00 76.25 198 ARG A N 1
ATOM 1431 C CA . ARG A 1 198 ? -2.245 -10.282 8.338 1.00 76.25 198 ARG A CA 1
ATOM 1432 C C . ARG A 1 198 ? -3.099 -11.551 8.404 1.00 76.25 198 ARG A C 1
ATOM 1434 O O . ARG A 1 198 ? -3.748 -11.867 7.410 1.00 76.25 198 ARG A O 1
ATOM 1441 N N . ARG A 1 199 ? -3.088 -12.268 9.537 1.00 86.75 199 ARG A N 1
ATOM 1442 C CA . ARG A 1 199 ? -3.842 -13.510 9.754 1.00 86.75 199 ARG A CA 1
ATOM 1443 C C . ARG A 1 199 ? -4.778 -13.403 10.955 1.00 86.75 199 ARG A C 1
ATOM 1445 O O . ARG A 1 199 ? -4.476 -12.714 11.934 1.00 86.75 199 ARG A O 1
ATOM 1452 N N . VAL A 1 200 ? -5.906 -14.095 10.864 1.00 91.50 200 VAL A N 1
ATOM 1453 C CA . VAL A 1 200 ? -6.945 -14.162 11.893 1.00 91.50 200 VAL A CA 1
ATOM 1454 C C . VAL A 1 200 ? -7.396 -15.612 12.017 1.00 91.50 200 VAL A C 1
ATOM 1456 O O . VAL A 1 200 ? -7.575 -16.282 11.002 1.00 91.50 200 VAL A O 1
ATOM 1459 N N . PHE A 1 201 ? -7.559 -16.097 13.247 1.00 94.62 201 PHE A N 1
ATOM 1460 C CA . PHE A 1 201 ? -8.221 -17.375 13.480 1.00 94.62 201 PHE A CA 1
ATOM 1461 C C . PHE A 1 201 ? -9.722 -17.153 13.550 1.00 94.62 201 PHE A C 1
ATOM 1463 O O . PHE A 1 201 ? -10.190 -16.288 14.295 1.00 94.62 201 PHE A O 1
ATOM 1470 N N . VAL A 1 202 ? -10.460 -17.928 12.773 1.00 95.88 202 VAL A N 1
ATOM 1471 C CA . VAL A 1 202 ? -11.917 -17.877 12.713 1.00 95.88 202 VAL A CA 1
ATOM 1472 C C . VAL A 1 202 ? -12.484 -19.272 12.914 1.00 95.88 202 VAL A C 1
ATOM 1474 O O . VAL A 1 202 ? -11.806 -20.254 12.619 1.00 95.88 202 VAL A O 1
ATOM 1477 N N . ARG A 1 203 ? -13.708 -19.349 13.426 1.00 97.56 203 ARG A N 1
ATOM 1478 C CA . ARG A 1 203 ? -14.479 -20.574 13.609 1.00 97.56 203 ARG A CA 1
ATOM 1479 C C . ARG A 1 203 ? -15.774 -20.481 12.814 1.00 97.56 203 ARG A C 1
ATOM 1481 O O . ARG A 1 203 ? -16.442 -19.455 12.908 1.00 97.56 203 ARG A O 1
ATOM 1488 N N . ASP A 1 204 ? -16.113 -21.498 12.036 1.00 97.00 204 ASP A N 1
ATOM 1489 C CA . ASP A 1 204 ? -17.401 -21.553 11.334 1.00 97.00 204 ASP A CA 1
ATOM 1490 C C . ASP A 1 204 ? -18.536 -22.102 12.221 1.00 97.00 204 ASP A C 1
ATOM 1492 O O . ASP A 1 204 ? -18.354 -22.332 13.421 1.00 97.00 204 ASP A O 1
ATOM 1496 N N . SER A 1 205 ? -19.729 -22.269 11.642 1.00 94.81 205 SER A N 1
ATOM 1497 C CA . SER A 1 205 ? -20.901 -22.835 12.325 1.00 94.81 205 SER A CA 1
ATOM 1498 C C . SER A 1 205 ? -20.701 -24.280 12.775 1.00 94.81 205 SER A C 1
ATOM 1500 O O . SER A 1 205 ? -21.290 -24.689 13.772 1.00 94.81 205 SER A O 1
ATOM 1502 N N . ASP A 1 206 ? -19.848 -25.026 12.076 1.00 95.56 206 ASP A N 1
ATOM 1503 C CA . ASP A 1 206 ? -19.593 -26.447 12.321 1.00 95.56 206 ASP A CA 1
ATOM 1504 C C . ASP A 1 206 ? -18.479 -26.647 13.365 1.00 95.56 206 ASP A C 1
ATOM 1506 O O . ASP A 1 206 ? -18.106 -27.769 13.704 1.00 95.56 206 ASP A O 1
ATOM 1510 N N . GLY A 1 207 ? -17.927 -25.548 13.890 1.00 95.94 207 GLY A N 1
ATOM 1511 C CA . GLY A 1 207 ? -16.860 -25.551 14.881 1.00 95.94 207 GLY A CA 1
ATOM 1512 C C . GLY A 1 207 ? -15.452 -25.678 14.295 1.00 95.94 207 GLY A C 1
ATOM 1513 O O . GLY A 1 207 ? -14.485 -25.683 15.063 1.00 95.94 207 GLY A O 1
ATOM 1514 N N . GLN A 1 208 ? -15.305 -25.724 12.969 1.00 96.44 208 GLN A N 1
ATOM 1515 C CA . GLN A 1 208 ? -14.011 -25.828 12.299 1.00 96.44 208 GLN A CA 1
ATOM 1516 C C . GLN A 1 208 ? -13.228 -24.526 12.430 1.00 96.44 208 GLN A C 1
ATOM 1518 O O . GLN A 1 208 ? -13.785 -23.435 12.305 1.00 96.44 208 GLN A O 1
ATOM 1523 N N . VAL A 1 209 ? -11.919 -24.633 12.671 1.00 96.12 209 VAL A N 1
ATOM 1524 C CA . VAL A 1 209 ? -11.043 -23.477 12.900 1.00 96.12 209 VAL A CA 1
ATOM 1525 C C . VAL A 1 209 ? -10.089 -23.280 11.732 1.00 96.12 209 VAL A C 1
ATOM 1527 O O . VAL A 1 209 ? -9.341 -24.180 11.359 1.00 96.12 209 VAL A O 1
ATOM 1530 N N . PHE A 1 210 ? -10.055 -22.058 11.201 1.00 93.31 210 PHE A N 1
ATOM 1531 C CA . PHE A 1 210 ? -9.234 -21.692 10.051 1.00 93.31 210 PHE A CA 1
ATOM 1532 C C . PHE A 1 210 ? -8.304 -20.529 10.376 1.00 93.31 210 PHE A C 1
ATOM 1534 O O . PHE A 1 210 ? -8.676 -19.588 11.076 1.00 93.31 210 PHE A O 1
ATOM 1541 N N . ALA A 1 211 ? -7.100 -20.562 9.804 1.00 93.94 211 ALA A N 1
ATOM 1542 C CA . ALA A 1 211 ? -6.140 -19.463 9.847 1.00 93.94 211 ALA A CA 1
ATOM 1543 C C . ALA A 1 211 ? -6.170 -18.681 8.528 1.00 93.94 211 ALA A C 1
ATOM 1545 O O . ALA A 1 211 ? -5.385 -18.958 7.613 1.00 93.94 211 ALA A O 1
ATOM 1546 N N . VAL A 1 212 ? -7.049 -17.690 8.442 1.00 92.50 212 VAL A N 1
ATOM 1547 C CA . VAL A 1 212 ? -7.343 -16.957 7.201 1.00 92.50 212 VAL A CA 1
ATOM 1548 C C . VAL A 1 212 ? -6.570 -15.652 7.122 1.00 92.50 212 VAL A C 1
ATOM 1550 O O . VAL A 1 212 ? -6.106 -15.119 8.138 1.00 92.50 212 VAL A O 1
ATOM 1553 N N . ARG A 1 213 ? -6.397 -15.120 5.912 1.00 88.56 213 ARG A N 1
ATOM 1554 C CA . ARG A 1 213 ? -5.870 -13.766 5.736 1.00 88.56 213 ARG A CA 1
ATOM 1555 C C . ARG A 1 213 ? -6.971 -12.766 6.041 1.00 88.56 213 ARG A C 1
ATOM 1557 O O . ARG A 1 213 ? -8.126 -12.974 5.698 1.00 88.56 213 ARG A O 1
ATOM 1564 N N . ARG A 1 214 ? -6.611 -11.613 6.601 1.00 82.75 214 ARG A N 1
ATOM 1565 C CA . ARG A 1 214 ? -7.599 -10.552 6.846 1.00 82.75 214 ARG A CA 1
ATOM 1566 C C . ARG A 1 214 ? -8.324 -10.103 5.569 1.00 82.75 214 ARG A C 1
ATOM 1568 O O . ARG A 1 214 ? -9.503 -9.797 5.631 1.00 82.75 214 ARG A O 1
ATOM 1575 N N . ALA A 1 215 ? -7.629 -10.075 4.432 1.00 82.62 215 ALA A N 1
ATOM 1576 C CA . ALA A 1 215 ? -8.211 -9.688 3.144 1.00 82.62 215 ALA A CA 1
ATOM 1577 C C . ALA A 1 215 ? -9.282 -10.671 2.627 1.00 82.62 215 ALA A C 1
ATOM 1579 O O . ALA A 1 215 ? -10.027 -10.325 1.719 1.00 82.62 215 ALA A O 1
ATOM 1580 N N . GLU A 1 216 ? -9.350 -11.879 3.191 1.00 87.00 216 GLU A N 1
ATOM 1581 C CA . GLU A 1 216 ? -10.371 -12.886 2.880 1.00 87.00 216 GLU A CA 1
ATOM 1582 C C . GLU A 1 216 ? -11.631 -12.693 3.739 1.00 87.00 216 GLU A C 1
ATOM 1584 O O . GLU A 1 216 ? -12.628 -13.368 3.518 1.00 87.00 216 GLU A O 1
ATOM 1589 N N . LEU A 1 217 ? -11.613 -11.778 4.714 1.00 83.00 217 LEU A N 1
ATOM 1590 C CA . LEU A 1 217 ? -12.755 -11.469 5.568 1.00 83.00 217 LEU A CA 1
ATOM 1591 C C . LEU A 1 217 ? -13.435 -10.187 5.089 1.00 83.00 217 LEU A C 1
ATOM 1593 O O . LEU A 1 217 ? -12.791 -9.144 4.962 1.00 83.00 217 LEU A O 1
ATOM 1597 N N . ILE A 1 218 ? -14.743 -10.259 4.866 1.00 82.81 218 ILE A N 1
ATOM 1598 C CA . ILE A 1 218 ? -15.593 -9.101 4.585 1.00 82.81 218 ILE A CA 1
ATOM 1599 C C . ILE A 1 218 ? -16.567 -8.895 5.746 1.00 82.81 218 ILE A C 1
ATOM 1601 O O . ILE A 1 218 ? -17.076 -9.856 6.335 1.00 82.81 218 ILE A O 1
ATOM 1605 N N . LYS A 1 219 ? -16.751 -7.631 6.124 1.00 65.88 219 LYS A N 1
ATOM 1606 C CA . LYS A 1 219 ? -17.686 -7.235 7.174 1.00 65.88 219 LYS A CA 1
ATOM 1607 C C . LYS A 1 219 ? -19.074 -7.056 6.583 1.00 65.88 219 LYS A C 1
ATOM 1609 O O . LYS A 1 219 ? -19.140 -6.513 5.459 1.00 65.88 219 LYS A O 1
#

pLDDT: mean 84.92, std 15.1, range [38.5, 98.12]

Foldseek 3Di:
DDDDDDDDDDPPPPPPAFAFDDDQEFEDQAQFDAPCSTTVPDDDPNRRHGLDGHDPPDQKDKDWQVRVVVSVCVSPPPRDYDRDDTHIYMYGYPDPVNVPPPQQWWKFFQAKAAAFDFDAPVRIDTDHDDPDDAADWDQDPVQRTTGHNHTGGGRGTHTNDDHQHHKDAQQDWWWFWDDDPPDIDIFIWTWHHTDSDQWTWTAGPVRDIDTDGPVRTGD

Sequence (219 aa):
MAIVSAMLALSLVSVGVPSLVEGDHILLSSRSIRLADVMPAARGEARTRILAVLPAGRDRIILSRAAIYALVRRALPGTTIERAHAGSIAFVLRSPSERVKASPLCSALNNSVAAGAAVDAALVTRVTCTNAQPAPLTFDRPSMLPRATVNLPAGTYLGQLSVRPTAIGKGQVTSLVSTVGPVRIVRTVTTLQASHGRRVFVRDSDGQVFAVRRAELIK

Secondary structure (DSSP, 8-state):
---------------PPPPPP-SSEEEESSSEEEHHHH-TT--GGGGG-EEEEPPTT-SEEEEEHHHHHHHHHHHSTT---PPPPS-EEEEEE--TTTT--S--EEEEESS-B-TT-B--TTSEEEEE--SSPPPPEEEETTTTEEEESS-B-TT-EEES--PPPPPBPTT-EEEEEEEETTEEEEEEEEESS-B-SSEEEEEETT--EEEEEGGGEE-

Radius of gyration: 29.66 Å; chains: 1; bounding box: 60×49×99 Å